Protein AF-A0A960JF28-F1 (afdb_monomer_lite)

Foldseek 3Di:
DAAEEEFQDQDQDRAEQDDAQSEDDHNAYEHCHHHHDHRPPPHPDDYHYNAHGDDDLLVPQDDPDQVPWDAWPDQADDDDDAEEEEIEATERNYAAEAADAYHYEYEADEYEDAQAHHYQAHEYEYENYAYEDADDDDLHAYHAYNQYAAEYAHRLDDSGQQHHYEYHPPHAEDPPHYEHEANRAQHAYAGEHYAQHYEYEAYYAHVPVPPPQGFYDYHHPYYDYDDPHPCPHGPDDDPSRDSRPDDPDDD

Structure (mmCIF, N/CA/C/O backbone):
data_AF-A0A960JF28-F1
#
_entry.id   AF-A0A960JF28-F1
#
loop_
_atom_site.group_PDB
_atom_site.id
_atom_site.type_symbol
_atom_site.label_atom_id
_atom_site.label_alt_id
_atom_site.label_comp_id
_atom_site.label_asym_id
_atom_site.label_entity_id
_atom_site.label_seq_id
_atom_site.pdbx_PDB_ins_code
_atom_site.Cartn_x
_atom_site.Cartn_y
_atom_site.Cartn_z
_atom_site.occupancy
_atom_site.B_iso_or_equiv
_atom_site.auth_seq_id
_atom_site.auth_comp_id
_atom_site.auth_asym_id
_atom_site.auth_atom_id
_atom_site.pdbx_PDB_model_num
ATOM 1 N N . ALA A 1 1 ? -16.017 13.233 1.623 1.00 43.28 1 ALA A N 1
ATOM 2 C CA . ALA A 1 1 ? -15.765 11.801 1.393 1.00 43.28 1 ALA A CA 1
ATOM 3 C C . ALA A 1 1 ? -16.001 11.080 2.710 1.00 43.28 1 ALA A C 1
ATOM 5 O O . ALA A 1 1 ? -15.459 11.520 3.717 1.00 43.28 1 ALA A O 1
ATOM 6 N N . SER A 1 2 ? -16.867 10.068 2.713 1.00 51.31 2 SER A N 1
ATOM 7 C CA . SER A 1 2 ? -17.212 9.285 3.903 1.00 51.31 2 SER A CA 1
ATOM 8 C C . SER A 1 2 ? -16.320 8.051 3.940 1.00 51.31 2 SER A C 1
ATOM 10 O O . SER A 1 2 ? -16.493 7.145 3.127 1.00 51.31 2 SER A O 1
ATOM 12 N N . CYS A 1 3 ? -15.327 8.065 4.821 1.00 62.81 3 CYS A N 1
ATOM 13 C CA . CYS A 1 3 ? -14.303 7.032 4.946 1.00 62.81 3 CYS A CA 1
ATOM 14 C C . CYS A 1 3 ? -14.459 6.390 6.329 1.00 62.81 3 CYS A C 1
ATOM 16 O O . CYS A 1 3 ? -14.668 7.116 7.304 1.00 62.81 3 CYS A O 1
ATOM 18 N N . GLY A 1 4 ? -14.387 5.061 6.431 1.00 74.75 4 GLY A N 1
ATOM 19 C CA . GLY A 1 4 ? -14.570 4.343 7.696 1.00 74.75 4 GLY A CA 1
ATOM 20 C C . GLY A 1 4 ? -13.479 3.311 7.960 1.00 74.75 4 GLY A C 1
ATOM 21 O O . GLY A 1 4 ? -12.771 2.907 7.039 1.00 74.75 4 GLY A O 1
ATOM 22 N N . ALA A 1 5 ? -13.347 2.891 9.217 1.00 81.75 5 ALA A N 1
ATOM 23 C CA . ALA A 1 5 ? -12.366 1.902 9.653 1.00 81.75 5 ALA A CA 1
ATOM 24 C C . ALA A 1 5 ? -13.039 0.725 10.373 1.00 81.75 5 ALA A C 1
ATOM 26 O O . ALA A 1 5 ? -13.960 0.925 11.159 1.00 81.75 5 ALA A O 1
ATOM 27 N N . MET A 1 6 ? -12.542 -0.489 10.127 1.00 86.12 6 MET A N 1
ATOM 28 C CA . MET A 1 6 ? -12.905 -1.700 10.870 1.00 86.12 6 MET A CA 1
ATOM 29 C C . MET A 1 6 ? -11.659 -2.276 11.536 1.00 86.12 6 MET A C 1
ATOM 31 O O . MET A 1 6 ? -10.630 -2.453 10.880 1.00 86.12 6 MET A O 1
ATOM 35 N N . VAL A 1 7 ? -11.745 -2.576 12.830 1.00 87.69 7 VAL A N 1
ATOM 36 C CA . VAL A 1 7 ? -10.629 -3.073 13.640 1.00 87.69 7 VAL A CA 1
ATOM 37 C C . VAL A 1 7 ? -11.022 -4.388 14.301 1.00 87.69 7 VAL A C 1
ATOM 39 O O . VAL A 1 7 ? -11.734 -4.416 15.298 1.00 87.69 7 VAL A O 1
ATOM 42 N N . ASN A 1 8 ? -10.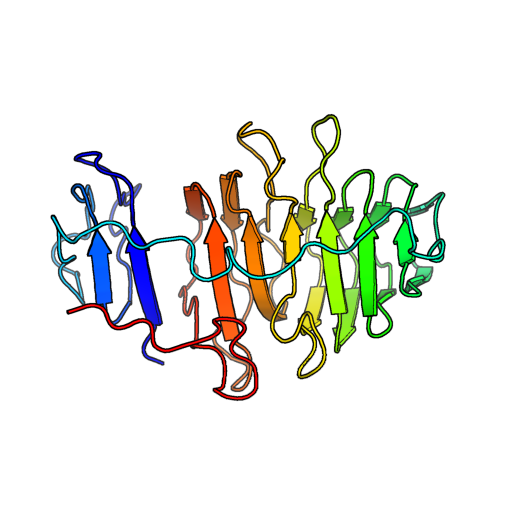491 -5.492 13.781 1.00 90.50 8 ASN A N 1
ATOM 43 C CA . ASN A 1 8 ? -10.835 -6.842 14.243 1.00 90.50 8 ASN A CA 1
ATOM 44 C C . ASN A 1 8 ? -10.109 -7.290 15.524 1.00 90.50 8 ASN A C 1
ATOM 46 O O . ASN A 1 8 ? -10.304 -8.415 15.980 1.00 90.50 8 ASN A O 1
ATOM 50 N N . SER A 1 9 ? -9.205 -6.474 16.072 1.00 90.00 9 SER A N 1
ATOM 51 C CA . SER A 1 9 ? -8.493 -6.825 17.304 1.00 90.00 9 SER A CA 1
ATOM 52 C C . SER A 1 9 ? -9.451 -6.764 18.492 1.00 90.00 9 SER A C 1
ATOM 54 O O . SER A 1 9 ? -10.150 -5.771 18.659 1.00 90.00 9 SER A O 1
ATOM 56 N N . SER A 1 10 ? -9.447 -7.801 19.331 1.00 92.81 10 SER A N 1
ATOM 57 C CA . SER A 1 10 ? -10.245 -7.889 20.563 1.00 92.81 10 SER A CA 1
ATOM 58 C C . SER A 1 10 ? -9.557 -7.265 21.785 1.00 92.81 10 SER A C 1
ATOM 60 O O . SER A 1 10 ? -9.981 -7.497 22.910 1.00 92.81 10 SER A O 1
ATOM 62 N N . SER A 1 11 ? -8.442 -6.556 21.590 1.00 93.44 11 SER A N 1
ATOM 63 C CA . SER A 1 11 ? -7.721 -5.859 22.662 1.00 93.44 11 SER A CA 1
ATOM 64 C C . SER A 1 11 ? -8.528 -4.671 23.183 1.00 93.44 11 SER A C 1
ATOM 66 O O . SER A 1 11 ? -9.108 -3.945 22.380 1.00 93.44 11 SER A O 1
ATOM 68 N N . ASP A 1 12 ? -8.464 -4.387 24.484 1.00 89.81 12 ASP A N 1
ATOM 69 C CA . ASP A 1 12 ? -9.057 -3.176 25.083 1.00 89.81 12 ASP A CA 1
ATOM 70 C C . ASP A 1 12 ? -8.443 -1.877 24.528 1.00 89.81 12 ASP A C 1
ATOM 72 O O . ASP A 1 12 ? -9.041 -0.813 24.614 1.00 89.81 12 ASP A O 1
ATOM 76 N N . ALA A 1 13 ? -7.259 -1.973 23.916 1.00 87.56 13 ALA A N 1
ATOM 77 C CA . ALA A 1 13 ? -6.580 -0.890 23.211 1.00 87.56 13 ALA A CA 1
ATOM 78 C C . ALA A 1 13 ? -6.309 -1.293 21.748 1.00 87.56 13 ALA A C 1
ATOM 80 O O . ALA A 1 13 ? -5.166 -1.290 21.283 1.00 87.56 13 ALA A O 1
ATOM 81 N N . ALA A 1 14 ? -7.342 -1.745 21.035 1.00 84.31 14 ALA A N 1
ATOM 82 C CA . ALA A 1 14 ? -7.257 -2.184 19.642 1.00 84.31 14 ALA A CA 1
ATOM 83 C C . ALA A 1 14 ? -7.043 -1.015 18.669 1.00 84.31 14 ALA A C 1
ATOM 85 O O . ALA A 1 14 ? -6.277 -1.148 17.713 1.00 84.31 14 ALA A O 1
ATOM 86 N N . PHE A 1 15 ? -7.675 0.128 18.932 1.00 84.44 15 PHE A N 1
ATOM 87 C CA . PHE A 1 15 ? -7.472 1.370 18.192 1.00 84.44 15 PHE A CA 1
ATOM 88 C C . PHE A 1 15 ? -6.867 2.419 19.120 1.00 84.44 15 PHE A C 1
ATOM 90 O O . PHE A 1 15 ? -7.445 2.732 20.157 1.00 84.44 15 PHE A O 1
ATOM 97 N N . ARG A 1 16 ? -5.684 2.937 18.779 1.00 83.25 16 ARG A N 1
ATOM 98 C CA . ARG A 1 16 ? -4.888 3.758 19.699 1.00 83.25 16 ARG A CA 1
ATOM 99 C C . ARG A 1 16 ? -4.466 5.071 19.068 1.00 83.25 16 ARG A C 1
ATOM 101 O O . ARG A 1 16 ? -3.912 5.077 17.969 1.00 83.25 16 ARG A O 1
ATOM 108 N N . GLY A 1 17 ? -4.660 6.159 19.803 1.00 77.75 17 GLY A N 1
ATOM 109 C CA . GLY A 1 17 ? -4.081 7.461 19.499 1.00 77.75 17 GLY A CA 1
ATOM 110 C C . GLY A 1 17 ? -2.815 7.685 20.325 1.00 77.75 17 GLY A C 1
ATOM 111 O O . GLY A 1 17 ? -2.860 7.598 21.547 1.00 77.75 17 GLY A O 1
ATOM 112 N N . LEU A 1 18 ? -1.675 7.959 19.685 1.00 72.75 18 LEU A N 1
ATOM 113 C CA . LEU A 1 18 ? -0.426 8.267 20.392 1.00 72.75 18 LEU A CA 1
ATOM 114 C C . LEU A 1 18 ? -0.157 9.776 20.360 1.00 72.75 18 LEU A C 1
ATOM 116 O O . LEU A 1 18 ? 0.016 10.352 19.287 1.00 72.75 18 LEU A O 1
ATOM 120 N N . GLY A 1 19 ? -0.062 10.391 21.540 1.00 67.56 19 GLY A N 1
ATOM 121 C CA . GLY A 1 19 ? 0.163 11.830 21.710 1.00 67.56 19 GLY A CA 1
ATOM 122 C C . GLY A 1 19 ? -1.114 12.608 22.033 1.00 67.56 19 GLY A C 1
ATOM 123 O O . GLY A 1 19 ? -2.212 12.063 22.020 1.00 67.56 19 GLY A O 1
ATOM 124 N N . THR A 1 20 ? -0.963 13.896 22.346 1.00 60.94 20 THR A N 1
ATOM 125 C CA . THR A 1 20 ? -2.092 14.796 22.606 1.00 60.94 20 THR A CA 1
ATOM 126 C C . THR A 1 20 ? -2.775 15.176 21.287 1.00 60.94 20 THR A C 1
ATOM 128 O O . THR A 1 20 ? -2.099 15.529 20.323 1.00 60.94 20 THR A O 1
ATOM 131 N N . ASN A 1 21 ? -4.113 15.132 21.242 1.00 64.81 21 ASN A N 1
ATOM 132 C CA . ASN A 1 21 ? -4.932 15.409 20.045 1.00 64.81 21 ASN A CA 1
ATOM 133 C C . ASN A 1 21 ? -4.783 14.384 18.903 1.00 64.81 21 ASN A C 1
ATOM 135 O O . ASN A 1 21 ? -4.758 14.760 17.729 1.00 64.81 21 ASN A O 1
ATOM 139 N N . ALA A 1 22 ? -4.721 13.087 19.218 1.00 66.56 22 ALA A N 1
ATOM 140 C CA . ALA A 1 22 ? -4.699 12.011 18.224 1.00 66.56 22 ALA A CA 1
ATOM 141 C C . ALA A 1 22 ? -6.107 11.738 17.651 1.00 66.56 22 ALA A C 1
ATOM 143 O O . ALA A 1 22 ? -6.665 10.649 17.775 1.00 66.56 22 ALA A O 1
ATOM 144 N N . CYS A 1 23 ? -6.703 12.769 17.056 1.00 66.06 23 CYS A N 1
ATOM 145 C CA . CYS A 1 23 ? -8.062 12.747 16.535 1.00 66.06 23 CYS A CA 1
ATOM 146 C C . CYS A 1 23 ? -8.115 12.188 15.109 1.00 66.06 23 CYS A C 1
ATOM 148 O O . CYS A 1 23 ? -7.262 12.498 14.276 1.00 66.06 23 CYS A O 1
ATOM 150 N N . THR A 1 24 ? -9.158 11.418 14.802 1.00 66.94 24 THR A N 1
ATOM 151 C CA . THR A 1 24 ? -9.437 10.921 13.450 1.00 66.94 24 THR A CA 1
ATOM 152 C C . THR A 1 24 ? -10.712 11.535 12.892 1.00 66.94 24 THR A C 1
ATOM 154 O O . THR A 1 24 ? -11.720 11.636 13.588 1.00 66.94 24 THR A O 1
ATOM 157 N N . ASN A 1 25 ? -10.673 11.923 11.618 1.00 67.12 25 ASN A N 1
ATOM 158 C CA . ASN A 1 25 ? -11.827 12.435 10.888 1.00 67.12 25 ASN A CA 1
ATOM 159 C C . ASN A 1 25 ? -12.343 11.345 9.937 1.00 67.12 25 ASN A C 1
ATOM 161 O O . ASN A 1 25 ? -11.933 11.254 8.782 1.00 67.12 25 ASN A O 1
ATOM 165 N N . THR A 1 26 ? -13.185 10.464 10.467 1.00 67.00 26 THR A N 1
ATOM 166 C CA . THR A 1 26 ? -13.796 9.332 9.754 1.00 67.00 26 THR A CA 1
ATOM 167 C C . THR A 1 26 ? -15.295 9.349 9.997 1.00 67.00 26 THR A C 1
ATOM 169 O O . THR A 1 26 ? -15.731 9.817 11.039 1.00 67.00 26 THR A O 1
ATOM 172 N N . THR A 1 27 ? -16.098 8.812 9.083 1.00 73.50 27 THR A N 1
ATOM 173 C CA . THR A 1 27 ? -17.559 8.762 9.256 1.00 73.50 27 THR A CA 1
ATOM 174 C C . THR A 1 27 ? -18.041 7.561 10.064 1.00 73.50 27 THR A C 1
ATOM 176 O O . THR A 1 27 ? -19.169 7.581 10.540 1.00 73.50 27 THR A O 1
ATOM 179 N N . TYR A 1 28 ? -17.216 6.519 10.206 1.00 80.94 28 TYR A N 1
ATOM 180 C CA . TYR A 1 28 ? -17.518 5.343 11.026 1.00 80.94 28 TYR A CA 1
ATOM 181 C C . TYR A 1 28 ? -16.232 4.638 11.470 1.00 80.94 28 TYR A C 1
ATOM 183 O O . TYR A 1 28 ? -15.286 4.528 10.687 1.00 80.94 28 TYR A O 1
ATOM 191 N N . ILE A 1 29 ? -16.207 4.140 12.705 1.00 83.00 29 ILE A N 1
ATOM 192 C CA . ILE A 1 29 ? -15.135 3.288 13.228 1.00 83.00 29 ILE A CA 1
ATOM 193 C C . ILE A 1 29 ? -15.801 2.143 13.991 1.00 83.00 29 ILE A C 1
ATOM 195 O O . ILE A 1 29 ? -16.397 2.398 15.031 1.00 83.00 29 ILE A O 1
ATOM 199 N N . GLY A 1 30 ? -15.688 0.914 13.491 1.00 85.56 30 GLY A N 1
ATOM 200 C CA . GLY A 1 30 ? -16.120 -0.299 14.187 1.00 85.56 30 GLY A CA 1
ATOM 201 C C . GLY A 1 30 ? -14.919 -1.050 14.759 1.00 85.56 30 GLY A C 1
ATOM 202 O O . GLY A 1 30 ? -13.938 -1.286 14.050 1.00 85.56 30 GLY A O 1
ATOM 203 N N . ILE A 1 31 ? -14.965 -1.420 16.037 1.00 87.81 31 ILE A N 1
ATOM 204 C CA . ILE A 1 31 ? -13.865 -2.071 16.758 1.00 87.81 31 ILE A CA 1
ATOM 205 C C . ILE A 1 31 ? -14.390 -3.298 17.505 1.00 87.81 31 ILE A C 1
ATOM 207 O O . ILE A 1 31 ? -15.334 -3.201 18.279 1.00 87.81 31 ILE A O 1
ATOM 211 N N . THR A 1 32 ? -13.757 -4.457 17.325 1.00 90.94 32 THR A N 1
ATOM 212 C CA . THR A 1 32 ? -14.131 -5.673 18.065 1.00 90.94 32 THR A CA 1
ATOM 213 C C . THR A 1 32 ? -13.763 -5.605 19.547 1.00 90.94 32 THR A C 1
ATOM 215 O O . THR A 1 32 ? -14.526 -6.067 20.388 1.00 90.94 32 THR A O 1
ATOM 218 N N . GLY A 1 33 ? -12.598 -5.049 19.876 1.00 91.81 33 GLY A N 1
ATOM 219 C CA . GLY A 1 33 ? -12.176 -4.742 21.243 1.00 91.81 33 GLY A CA 1
ATOM 220 C C . GLY A 1 33 ? -12.551 -3.317 21.658 1.00 91.81 33 GLY A C 1
ATOM 221 O O . GLY A 1 33 ? -13.651 -2.850 21.373 1.00 91.81 33 GLY A O 1
ATOM 222 N N . GLY A 1 34 ? -11.616 -2.624 22.308 1.00 89.81 34 GLY A N 1
ATOM 223 C CA . GLY A 1 34 ? -11.768 -1.245 22.779 1.00 89.81 34 GLY A CA 1
ATOM 224 C C . GLY A 1 34 ? -10.842 -0.237 22.088 1.00 89.81 34 GLY A C 1
ATOM 225 O O . GLY A 1 34 ? -9.948 -0.598 21.312 1.00 89.81 34 GLY A O 1
ATOM 226 N N . ASP A 1 35 ? -11.058 1.045 22.375 1.00 87.38 35 ASP A N 1
ATOM 227 C CA . ASP A 1 35 ? -10.214 2.157 21.946 1.00 87.38 35 ASP A CA 1
ATOM 228 C C . ASP A 1 35 ? -9.452 2.804 23.117 1.00 87.38 35 ASP A C 1
ATOM 230 O O . ASP A 1 35 ? -9.947 2.919 24.233 1.00 87.38 35 ASP A O 1
ATOM 234 N N . ASP A 1 36 ? -8.240 3.273 22.830 1.00 86.62 36 ASP A N 1
ATOM 235 C CA . ASP A 1 36 ? -7.378 4.067 23.714 1.00 86.62 36 ASP A CA 1
ATOM 236 C C . ASP A 1 36 ? -6.995 5.347 22.953 1.00 86.62 36 ASP A C 1
ATOM 238 O O . ASP A 1 36 ? -5.899 5.480 22.398 1.00 86.62 36 ASP A O 1
ATOM 242 N N . ILE A 1 37 ? -7.974 6.242 22.792 1.00 79.31 37 ILE A N 1
ATOM 243 C CA . ILE A 1 37 ? -7.831 7.504 22.055 1.00 79.31 37 ILE A CA 1
ATOM 244 C C . ILE A 1 37 ? -7.925 8.677 23.025 1.00 79.31 37 ILE A C 1
ATOM 246 O O . ILE A 1 37 ? -8.993 8.952 23.582 1.00 79.31 37 ILE A O 1
ATOM 250 N N . ASP A 1 38 ? -6.856 9.462 23.120 1.00 75.19 38 ASP A N 1
ATOM 251 C CA . ASP A 1 38 ? -6.926 10.807 23.683 1.00 75.19 38 ASP A CA 1
ATOM 252 C C . ASP A 1 38 ? -7.074 11.853 22.565 1.00 75.19 38 ASP A C 1
ATOM 254 O O . ASP A 1 38 ? -6.182 12.073 21.739 1.00 75.19 38 ASP A O 1
ATOM 258 N N . CYS A 1 39 ? -8.240 12.493 22.532 1.00 72.81 39 CYS A N 1
ATOM 259 C CA . CYS A 1 39 ? -8.586 13.522 21.556 1.00 72.81 39 CYS A CA 1
ATOM 260 C C . CYS A 1 39 ? -9.119 14.800 22.234 1.00 72.81 39 CYS A C 1
ATOM 262 O O . CYS A 1 39 ? -9.775 15.592 21.572 1.00 72.81 39 CYS A O 1
ATOM 264 N N . ASN A 1 40 ? -8.858 15.029 23.533 1.00 71.00 40 ASN A N 1
ATOM 265 C CA . ASN A 1 40 ? -9.223 16.277 24.236 1.00 71.00 40 ASN A CA 1
ATOM 266 C C . ASN A 1 40 ? -10.642 16.811 23.908 1.00 71.00 40 ASN A C 1
ATOM 268 O O . ASN A 1 40 ? -10.830 17.997 23.637 1.00 71.00 40 ASN A O 1
ATOM 272 N N . ASP A 1 41 ? -11.636 15.918 23.879 1.00 67.12 41 ASP A N 1
ATOM 273 C CA . ASP A 1 41 ? -13.043 16.230 23.566 1.00 67.12 41 ASP A CA 1
ATOM 274 C C . ASP A 1 41 ? -13.317 16.763 22.135 1.00 67.12 41 ASP A C 1
ATOM 276 O O . ASP A 1 41 ? -14.344 17.373 21.862 1.00 67.12 41 ASP A O 1
ATOM 280 N N . GLN A 1 42 ? -12.404 16.535 21.183 1.00 68.62 42 GLN A N 1
ATOM 281 C CA . GLN A 1 42 ? -12.527 16.932 19.767 1.00 68.62 42 GLN A CA 1
ATOM 282 C C . GLN A 1 42 ? -12.951 15.773 18.844 1.00 68.62 42 GLN A C 1
ATOM 284 O O . GLN A 1 42 ? -12.736 15.819 17.629 1.00 68.62 42 GLN A O 1
ATOM 289 N N . ARG A 1 43 ? -13.517 14.690 19.395 1.00 70.38 43 ARG A N 1
ATOM 290 C CA . ARG A 1 43 ? -13.907 13.514 18.598 1.00 70.38 43 ARG A CA 1
ATOM 291 C C . ARG A 1 43 ? -15.076 13.878 17.676 1.00 70.38 43 ARG A C 1
ATOM 293 O O . ARG A 1 43 ? -16.142 14.246 18.155 1.00 70.38 43 ARG A O 1
ATOM 300 N N . GLN A 1 44 ? -14.907 13.722 16.360 1.00 66.38 44 GLN A N 1
ATOM 301 C CA . GLN A 1 44 ? -16.013 13.905 15.405 1.00 66.38 44 GLN A CA 1
ATOM 302 C C . GLN A 1 44 ? -16.948 12.692 15.333 1.00 66.38 44 GLN A C 1
ATOM 304 O O . GLN A 1 44 ? -18.140 12.853 15.084 1.00 66.38 44 GLN A O 1
ATOM 309 N N . THR A 1 45 ? -16.427 11.490 15.584 1.00 72.56 45 THR A N 1
ATOM 310 C CA . THR A 1 45 ? -17.201 10.246 15.680 1.00 72.56 45 THR A CA 1
ATOM 311 C C . THR A 1 45 ? -16.737 9.433 16.876 1.00 72.56 45 THR A C 1
ATOM 313 O O . THR A 1 45 ? -15.533 9.289 17.098 1.00 72.56 45 THR A O 1
ATOM 316 N N . VAL A 1 46 ? -17.686 8.881 17.630 1.00 80.44 46 VAL A N 1
ATOM 317 C CA . VAL A 1 46 ? -17.401 7.921 18.702 1.00 80.44 46 VAL A CA 1
ATOM 318 C C . VAL A 1 46 ? -17.241 6.535 18.066 1.00 80.44 46 VAL A C 1
ATOM 320 O O . VAL A 1 46 ? -18.132 6.144 17.311 1.00 80.44 46 VAL A O 1
ATOM 323 N N . PRO A 1 47 ? -16.130 5.811 18.308 1.00 84.75 47 PRO A N 1
ATOM 324 C CA . PRO A 1 47 ? -15.994 4.437 17.842 1.00 84.75 47 PRO A CA 1
ATOM 325 C C . PRO A 1 47 ? -17.076 3.519 18.416 1.00 84.75 47 PRO A C 1
ATOM 327 O O . PRO A 1 47 ? -17.408 3.596 19.597 1.00 84.75 47 PRO A O 1
ATOM 330 N N . ASP A 1 48 ? -17.593 2.640 17.569 1.00 89.12 48 ASP A N 1
ATOM 331 C CA . ASP A 1 48 ? -18.532 1.580 17.915 1.00 89.12 48 ASP A CA 1
ATOM 332 C C . ASP A 1 48 ? -17.733 0.340 18.339 1.00 89.12 48 ASP A C 1
ATOM 334 O O . ASP A 1 48 ? -17.100 -0.322 17.511 1.00 89.12 48 ASP A O 1
ATOM 338 N N . THR A 1 49 ? -17.657 0.093 19.648 1.00 90.88 49 THR A N 1
ATOM 339 C CA . THR A 1 49 ? -16.848 -0.982 20.244 1.00 90.88 49 THR A CA 1
ATOM 340 C C . THR A 1 49 ? -17.685 -2.234 20.512 1.00 90.88 49 THR A C 1
ATOM 342 O O . THR A 1 49 ? -18.892 -2.166 20.731 1.00 90.88 49 THR A O 1
ATOM 345 N N . GLY A 1 50 ? -17.047 -3.406 20.502 1.00 90.69 50 GLY A N 1
ATOM 346 C CA . GLY A 1 50 ? -17.723 -4.696 20.672 1.00 90.69 50 GLY A CA 1
ATOM 347 C C . GLY A 1 50 ? -18.422 -5.230 19.415 1.00 90.69 50 GLY A C 1
ATOM 348 O O . GLY A 1 50 ? -19.163 -6.211 19.507 1.00 90.69 50 GLY A O 1
ATOM 349 N N . VAL A 1 51 ? -18.187 -4.633 18.241 1.00 91.06 51 VAL A N 1
ATOM 350 C CA . VAL A 1 51 ? -18.766 -5.122 16.979 1.00 91.06 51 VAL A CA 1
ATOM 351 C C . VAL A 1 51 ? -18.100 -6.433 16.524 1.00 91.06 51 VAL A C 1
ATOM 353 O O . VAL A 1 51 ? -16.909 -6.653 16.778 1.00 91.06 51 VAL A O 1
ATOM 356 N N . PRO A 1 52 ? -18.811 -7.327 15.813 1.00 89.75 52 PRO A N 1
ATOM 357 C CA . PRO A 1 52 ? -18.221 -8.562 15.303 1.00 89.75 52 PRO A CA 1
ATOM 358 C C . PRO A 1 52 ? -17.010 -8.314 14.392 1.00 89.75 52 PRO A C 1
ATOM 360 O O . PRO A 1 52 ? -16.988 -7.375 13.596 1.00 89.75 52 PRO A O 1
ATOM 363 N N . ALA A 1 53 ? -16.007 -9.192 14.473 1.00 87.56 53 ALA A N 1
ATOM 364 C CA . ALA A 1 53 ? -14.854 -9.132 13.579 1.00 87.56 53 ALA A CA 1
ATOM 365 C C . ALA A 1 53 ? -15.276 -9.394 12.124 1.00 87.56 53 ALA A C 1
ATOM 367 O O . ALA A 1 53 ? -15.992 -10.353 11.825 1.00 87.56 53 ALA A O 1
ATOM 368 N N . VAL A 1 54 ? -14.779 -8.569 11.207 1.00 86.88 54 VAL A N 1
ATOM 369 C CA . VAL A 1 54 ? -15.063 -8.672 9.774 1.00 86.88 54 VAL A CA 1
ATOM 370 C C . VAL A 1 54 ? -14.077 -9.633 9.121 1.00 86.88 54 VAL A C 1
ATOM 372 O O . VAL A 1 54 ? -12.865 -9.506 9.275 1.00 86.88 54 VAL A O 1
ATOM 375 N N . VAL A 1 55 ? -14.570 -10.602 8.355 1.00 88.00 55 VAL A N 1
ATOM 376 C CA . VAL A 1 55 ? -13.700 -11.493 7.572 1.00 88.00 55 VAL A CA 1
ATOM 377 C C . VAL A 1 55 ? -12.934 -10.682 6.524 1.00 88.00 55 VAL A C 1
ATOM 379 O O . VAL A 1 55 ? -13.487 -9.744 5.957 1.00 88.00 55 VAL A O 1
ATOM 382 N N . ASP A 1 56 ? -11.682 -11.056 6.238 1.00 87.50 56 ASP A N 1
ATOM 383 C CA . ASP A 1 56 ? -10.874 -10.413 5.194 1.00 87.50 56 ASP A CA 1
ATOM 384 C C . ASP A 1 56 ? -11.671 -10.302 3.872 1.00 87.50 56 ASP A C 1
ATOM 386 O O . ASP A 1 56 ? -11.964 -11.327 3.241 1.00 87.50 56 ASP A O 1
ATOM 390 N N . PRO A 1 57 ? -12.023 -9.076 3.435 1.00 86.06 57 PRO A N 1
ATOM 391 C CA . PRO A 1 57 ? -12.917 -8.863 2.300 1.00 86.06 57 PRO A CA 1
ATOM 392 C C . PRO A 1 57 ? -12.286 -9.270 0.964 1.00 86.06 57 PRO A C 1
ATOM 394 O O . PRO A 1 57 ? -12.993 -9.433 -0.031 1.00 86.06 57 PRO A O 1
ATOM 397 N N . LEU A 1 58 ? -10.964 -9.457 0.928 1.00 90.44 58 LEU A N 1
ATOM 398 C CA . LEU A 1 58 ? -10.209 -9.808 -0.269 1.00 90.44 58 LEU A CA 1
ATOM 399 C C . LEU A 1 58 ? -9.755 -11.267 -0.268 1.00 90.44 58 LEU A C 1
ATOM 401 O O . LEU A 1 58 ? -9.111 -11.679 -1.228 1.00 90.44 58 LEU A O 1
ATOM 405 N N . ILE A 1 59 ? -10.139 -12.079 0.730 1.00 89.25 59 ILE A N 1
ATOM 406 C CA . ILE A 1 59 ? -9.693 -13.477 0.898 1.00 89.25 59 ILE A CA 1
ATOM 407 C C . ILE A 1 59 ? -10.007 -14.390 -0.301 1.00 89.25 59 ILE A C 1
ATOM 409 O O . ILE A 1 59 ? -9.367 -15.420 -0.502 1.00 89.25 59 ILE A O 1
ATOM 413 N N . ARG A 1 60 ? -10.991 -14.036 -1.130 1.00 89.94 60 ARG A N 1
ATOM 414 C CA . ARG A 1 60 ? -11.361 -14.825 -2.318 1.00 89.94 60 ARG A CA 1
ATOM 415 C C . ARG A 1 60 ? -10.529 -14.498 -3.555 1.00 89.94 60 ARG A C 1
ATOM 417 O O . ARG A 1 60 ? -10.579 -15.251 -4.523 1.00 89.94 60 ARG A O 1
ATOM 424 N N . LEU A 1 61 ? -9.774 -13.400 -3.539 1.00 93.19 61 LEU A N 1
ATOM 425 C CA . LEU A 1 61 ? -8.904 -13.032 -4.647 1.00 93.19 61 LEU A CA 1
ATOM 426 C C . LEU A 1 61 ? -7.730 -14.020 -4.735 1.00 93.19 61 LEU A C 1
ATOM 428 O O . LEU A 1 61 ? -7.069 -14.272 -3.731 1.00 93.19 61 LEU A O 1
ATOM 432 N N . VAL A 1 62 ? -7.485 -14.599 -5.910 1.00 94.06 62 VAL A N 1
ATOM 433 C CA . VAL A 1 62 ? -6.401 -15.577 -6.122 1.00 94.06 62 VAL A CA 1
ATOM 434 C C . VAL A 1 62 ? -5.081 -14.843 -6.336 1.00 94.06 62 VAL A C 1
ATOM 436 O O . VAL A 1 62 ? -5.015 -13.968 -7.192 1.00 94.06 62 VAL A O 1
ATOM 439 N N . GLU A 1 63 ? -4.034 -15.184 -5.585 1.00 94.06 63 GLU A N 1
ATOM 440 C CA . GLU A 1 63 ? -2.700 -14.577 -5.741 1.00 94.06 63 GLU A CA 1
ATOM 441 C C . GLU A 1 63 ? -2.131 -14.753 -7.159 1.00 94.06 63 GLU A C 1
ATOM 443 O O . GLU A 1 63 ? -2.421 -15.762 -7.806 1.00 94.06 63 GLU A O 1
ATOM 448 N N . PRO A 1 64 ? -1.321 -13.800 -7.664 1.00 93.88 64 PRO A N 1
ATOM 449 C CA . PRO A 1 64 ? -0.578 -13.991 -8.904 1.00 93.88 64 PRO A CA 1
ATOM 450 C C . PRO A 1 64 ? 0.273 -15.261 -8.858 1.00 93.88 64 PRO A C 1
ATOM 452 O O . PRO A 1 64 ? 1.158 -15.402 -8.010 1.00 93.88 64 PRO A O 1
ATOM 455 N N . ASP A 1 65 ? 0.024 -16.176 -9.796 1.00 91.31 65 ASP A N 1
ATOM 456 C CA . ASP A 1 65 ? 0.807 -17.401 -9.930 1.00 91.31 65 ASP A CA 1
ATOM 457 C C . ASP A 1 65 ? 2.178 -17.084 -10.535 1.00 91.31 65 ASP A C 1
ATOM 459 O O . ASP A 1 65 ? 2.365 -16.980 -11.748 1.00 91.31 65 ASP A O 1
ATOM 463 N N . THR A 1 66 ? 3.164 -16.928 -9.657 1.00 89.06 66 THR A N 1
ATOM 464 C CA . THR A 1 66 ? 4.540 -16.612 -10.051 1.00 89.06 66 THR A CA 1
ATOM 465 C C . THR A 1 66 ? 5.241 -17.752 -10.796 1.00 89.06 66 THR A C 1
ATOM 467 O O . THR A 1 66 ? 6.281 -17.513 -11.396 1.00 89.06 66 THR A O 1
ATOM 470 N N . SER A 1 67 ? 4.698 -18.975 -10.818 1.00 87.06 67 SER A N 1
ATOM 471 C CA . SER A 1 67 ? 5.321 -20.104 -11.527 1.00 87.06 67 SER A CA 1
ATOM 472 C C . SER A 1 67 ? 5.132 -20.049 -13.047 1.00 87.06 67 SER A C 1
ATOM 474 O O . SER A 1 67 ? 5.913 -20.645 -13.789 1.00 87.06 67 SER A O 1
ATOM 476 N N . ILE A 1 68 ? 4.127 -19.299 -13.512 1.00 88.94 68 ILE A N 1
ATOM 477 C CA . ILE A 1 68 ? 3.760 -19.178 -14.931 1.00 88.94 68 ILE A CA 1
ATOM 478 C C . ILE A 1 68 ? 4.048 -17.790 -15.520 1.00 88.94 68 ILE A C 1
ATOM 480 O O . ILE A 1 68 ? 3.846 -17.570 -16.715 1.00 88.94 68 ILE A O 1
ATOM 484 N N . MET A 1 69 ? 4.491 -16.833 -14.702 1.00 90.75 69 MET A N 1
ATOM 485 C CA . MET A 1 69 ? 4.771 -15.471 -15.155 1.00 90.75 69 MET A CA 1
ATOM 486 C C . MET A 1 69 ? 6.131 -15.371 -15.853 1.00 90.75 69 MET A C 1
ATOM 488 O O . MET A 1 69 ? 7.127 -15.953 -15.425 1.00 90.75 69 MET A O 1
ATOM 492 N N . ALA A 1 70 ? 6.186 -14.574 -16.921 1.00 92.69 70 ALA A N 1
ATOM 493 C CA . ALA A 1 70 ? 7.441 -14.240 -17.584 1.00 92.69 70 ALA A CA 1
ATOM 494 C C . ALA A 1 70 ? 8.334 -13.366 -16.685 1.00 92.69 70 ALA A C 1
ATOM 496 O O . ALA A 1 70 ? 7.856 -12.641 -15.810 1.00 92.69 70 ALA A O 1
ATOM 497 N N . MET A 1 71 ? 9.642 -13.393 -16.941 1.00 92.00 71 MET A N 1
ATOM 498 C CA . MET A 1 71 ? 10.582 -12.461 -16.319 1.00 92.00 71 MET A CA 1
ATOM 499 C C . MET A 1 71 ? 10.290 -11.034 -16.792 1.00 92.00 71 MET A C 1
ATOM 501 O O . MET A 1 71 ? 10.175 -10.788 -17.993 1.00 92.00 71 MET A O 1
ATOM 505 N N . GLY A 1 72 ? 10.209 -10.097 -15.852 1.00 86.88 72 GLY A N 1
ATOM 506 C CA . GLY A 1 72 ? 10.114 -8.675 -16.164 1.00 86.88 72 GLY A CA 1
ATOM 507 C C . GLY A 1 72 ? 11.468 -8.100 -16.589 1.00 86.88 72 GLY A C 1
ATOM 508 O O . GLY A 1 72 ? 12.493 -8.789 -16.586 1.00 86.88 72 GLY A O 1
ATOM 509 N N . SER A 1 73 ? 11.497 -6.819 -16.956 1.00 85.81 73 SER A N 1
ATOM 510 C CA . SER A 1 73 ? 12.749 -6.099 -17.211 1.00 85.81 73 SER A CA 1
ATOM 511 C C . SER A 1 73 ? 13.521 -5.803 -15.913 1.00 85.81 73 SER A C 1
ATOM 513 O O . SER A 1 73 ? 13.008 -5.934 -14.801 1.00 85.81 73 SER A O 1
ATOM 515 N N . ASN A 1 74 ? 14.775 -5.357 -16.056 1.00 81.25 74 ASN A N 1
ATOM 516 C CA . ASN A 1 74 ? 15.554 -4.723 -14.982 1.00 81.25 74 ASN A CA 1
ATOM 517 C C . ASN A 1 74 ? 15.951 -5.623 -13.789 1.00 81.25 74 ASN A C 1
ATOM 519 O O . ASN A 1 74 ? 16.285 -5.117 -12.720 1.00 81.25 74 ASN A O 1
ATOM 523 N N . ASN A 1 75 ? 16.011 -6.946 -13.974 1.00 74.25 75 ASN A N 1
ATOM 524 C CA . ASN A 1 75 ? 16.208 -7.969 -12.922 1.00 74.25 75 ASN A CA 1
ATOM 525 C C . ASN A 1 75 ? 17.556 -7.963 -12.169 1.00 74.25 75 ASN A C 1
ATOM 527 O O . ASN A 1 75 ? 17.852 -8.905 -11.436 1.00 74.25 75 ASN A O 1
ATOM 531 N N . ARG A 1 76 ? 18.400 -6.943 -12.349 1.00 62.62 76 ARG A N 1
ATOM 532 C CA . ARG A 1 76 ? 19.731 -6.840 -11.724 1.00 62.62 76 ARG A CA 1
ATOM 533 C C . ARG A 1 76 ? 19.989 -5.478 -11.058 1.00 62.62 76 ARG A C 1
ATOM 535 O O . ARG A 1 76 ? 21.123 -5.199 -10.688 1.00 62.62 76 ARG A O 1
ATOM 542 N N . MET A 1 77 ? 18.989 -4.602 -10.945 1.00 62.91 77 MET A N 1
ATOM 543 C CA . MET A 1 77 ? 19.256 -3.169 -10.771 1.00 62.91 77 MET A CA 1
ATOM 544 C C . MET A 1 77 ? 19.125 -2.622 -9.344 1.00 62.91 77 MET A C 1
ATOM 546 O O . MET A 1 77 ? 18.021 -2.457 -8.842 1.00 62.91 77 MET A O 1
ATOM 550 N N . ILE A 1 78 ? 20.259 -2.185 -8.785 1.00 60.88 78 ILE A N 1
ATOM 551 C CA . ILE A 1 78 ? 20.352 -1.149 -7.740 1.00 60.88 78 ILE A CA 1
ATOM 552 C C . ILE A 1 78 ? 20.668 0.162 -8.469 1.00 60.88 78 ILE A C 1
ATOM 554 O O . ILE A 1 78 ? 21.681 0.203 -9.169 1.00 60.88 78 ILE A O 1
ATOM 558 N N . ILE A 1 79 ? 19.844 1.207 -8.354 1.00 60.38 79 ILE A N 1
ATOM 559 C CA . ILE A 1 79 ? 20.017 2.418 -9.169 1.00 60.38 79 ILE A CA 1
ATOM 560 C C . ILE A 1 79 ? 20.257 3.643 -8.289 1.00 60.38 79 ILE A C 1
ATOM 562 O O . ILE A 1 79 ? 19.482 3.948 -7.386 1.00 60.38 79 ILE A O 1
ATOM 566 N N . ASN A 1 80 ? 21.372 4.317 -8.584 1.00 60.22 80 ASN A N 1
ATOM 567 C CA . ASN A 1 80 ? 21.868 5.528 -7.937 1.00 60.22 80 ASN A CA 1
ATOM 568 C C . ASN A 1 80 ? 22.226 6.550 -9.036 1.00 60.22 80 ASN A C 1
ATOM 570 O O . ASN A 1 80 ? 23.377 6.584 -9.479 1.00 60.22 80 ASN A O 1
ATOM 574 N N . GLY A 1 81 ? 21.267 7.345 -9.532 1.00 64.81 81 GLY A N 1
ATOM 575 C CA . GLY A 1 81 ? 21.566 8.331 -10.580 1.00 64.81 81 GLY A CA 1
ATOM 576 C C . GLY A 1 81 ? 20.391 9.167 -11.105 1.00 64.81 81 GLY A C 1
ATOM 577 O O . GLY A 1 81 ? 19.491 9.545 -10.357 1.00 64.81 81 GLY A O 1
ATOM 578 N N . VAL A 1 82 ? 20.477 9.510 -12.397 1.00 73.62 82 VAL A N 1
ATOM 579 C CA . VAL A 1 82 ? 19.460 10.216 -13.197 1.00 73.62 82 VAL A CA 1
ATOM 580 C C . VAL A 1 82 ? 19.163 9.355 -14.426 1.00 73.62 82 VAL A C 1
ATOM 582 O O . VAL A 1 82 ? 19.646 9.619 -15.526 1.00 73.62 82 VAL A O 1
ATOM 585 N N . ASN A 1 83 ? 18.447 8.253 -14.231 1.00 80.88 83 ASN A N 1
ATOM 586 C CA . ASN A 1 83 ? 18.139 7.304 -15.298 1.00 80.88 83 ASN A CA 1
ATOM 587 C C . ASN A 1 83 ? 16.662 7.373 -15.680 1.00 80.88 83 ASN A C 1
ATOM 589 O O . ASN A 1 83 ? 15.816 7.666 -14.846 1.00 80.88 83 ASN A O 1
ATOM 593 N N . THR A 1 84 ? 16.337 7.049 -16.932 1.00 88.19 84 THR A N 1
ATOM 594 C CA . THR A 1 84 ? 14.954 6.761 -17.341 1.00 88.19 84 THR A CA 1
ATOM 595 C C . THR A 1 84 ? 14.789 5.255 -17.483 1.00 88.19 84 THR A C 1
ATOM 597 O O . THR A 1 84 ? 15.482 4.631 -18.285 1.00 88.19 84 THR A O 1
ATOM 600 N N . ILE A 1 85 ? 13.901 4.659 -16.688 1.00 89.56 85 ILE A N 1
ATOM 601 C CA . ILE A 1 85 ? 13.759 3.206 -16.560 1.00 89.56 85 ILE A CA 1
ATOM 602 C C . ILE A 1 85 ? 12.311 2.813 -16.807 1.00 89.56 85 ILE A C 1
ATOM 604 O O . ILE A 1 85 ? 11.394 3.385 -16.224 1.00 89.56 85 ILE A O 1
ATOM 608 N N . VAL A 1 86 ? 12.109 1.779 -17.621 1.00 93.06 86 VAL A N 1
ATOM 609 C CA . VAL A 1 86 ? 10.782 1.214 -17.878 1.00 93.06 86 VAL A CA 1
ATOM 610 C C . VAL A 1 86 ? 10.725 -0.216 -17.351 1.00 93.06 86 VAL A C 1
ATOM 612 O O . VAL A 1 86 ? 11.506 -1.078 -17.769 1.00 93.06 86 VAL A O 1
ATOM 615 N N . TYR A 1 87 ? 9.803 -0.468 -16.426 1.00 93.75 87 TYR A N 1
ATOM 616 C CA . TYR A 1 87 ? 9.463 -1.799 -15.938 1.00 93.75 87 TYR A CA 1
ATOM 617 C C . TYR A 1 87 ? 8.369 -2.397 -16.823 1.00 93.75 87 TYR A C 1
ATOM 619 O O . TYR A 1 87 ? 7.267 -1.856 -16.907 1.00 93.75 87 TYR A O 1
ATOM 627 N N . THR A 1 88 ? 8.677 -3.516 -17.478 1.00 95.75 88 THR A N 1
ATOM 628 C CA . THR A 1 88 ? 7.682 -4.359 -18.153 1.00 95.75 88 THR A CA 1
ATOM 629 C C . THR A 1 88 ? 7.059 -5.321 -17.131 1.00 95.75 88 THR A C 1
ATOM 631 O O . THR A 1 88 ? 7.752 -5.706 -16.182 1.00 95.75 88 THR A O 1
ATOM 634 N N . PRO A 1 89 ? 5.774 -5.702 -17.267 1.00 96.44 89 PRO A N 1
ATOM 635 C CA . PRO A 1 89 ? 5.135 -6.642 -16.348 1.00 96.44 89 PRO A CA 1
ATOM 636 C C . PRO A 1 89 ? 5.871 -7.981 -16.309 1.00 96.44 89 PRO A C 1
ATOM 638 O O . PRO A 1 89 ? 6.371 -8.449 -17.333 1.00 96.44 89 PRO A O 1
ATOM 641 N N . GLY A 1 90 ? 5.917 -8.608 -15.138 1.00 95.44 90 GLY A N 1
ATOM 642 C CA . GLY A 1 90 ? 6.607 -9.877 -14.940 1.00 95.44 90 GLY A CA 1
ATOM 643 C C . GLY A 1 90 ? 7.300 -9.991 -13.588 1.00 95.44 90 GLY A C 1
ATOM 644 O O . GLY A 1 90 ? 7.075 -9.202 -12.670 1.00 95.44 90 GLY A O 1
ATOM 645 N N . ILE A 1 91 ? 8.147 -11.012 -13.476 1.00 93.44 91 ILE A N 1
ATOM 646 C CA . ILE A 1 91 ? 8.924 -11.309 -12.274 1.00 93.44 91 ILE A CA 1
ATOM 647 C C . ILE A 1 91 ? 10.242 -10.543 -12.280 1.00 93.44 91 ILE A C 1
ATOM 649 O O . ILE A 1 91 ? 11.065 -10.700 -13.182 1.00 93.44 91 ILE A O 1
ATOM 653 N N . HIS A 1 92 ? 10.448 -9.773 -11.221 1.00 91.62 92 HIS A N 1
ATOM 654 C CA . HIS A 1 92 ? 11.627 -8.979 -10.937 1.00 91.62 92 HIS A CA 1
ATOM 655 C C . HIS A 1 92 ? 12.439 -9.643 -9.818 1.00 91.62 92 HIS A C 1
ATOM 657 O O . HIS A 1 92 ? 12.056 -9.647 -8.645 1.00 91.62 92 HIS A O 1
ATOM 663 N N . THR A 1 93 ? 13.552 -10.276 -10.197 1.00 86.31 93 THR A N 1
ATOM 664 C CA . THR A 1 93 ? 14.369 -11.123 -9.305 1.00 86.31 93 THR A CA 1
ATOM 665 C C . THR A 1 93 ? 15.585 -10.421 -8.708 1.00 86.31 93 THR A C 1
ATOM 667 O O . THR A 1 93 ? 16.333 -11.050 -7.963 1.00 86.31 93 THR A O 1
ATOM 670 N N . GLY A 1 94 ? 15.824 -9.153 -9.045 1.00 83.75 94 GLY A N 1
ATOM 671 C CA . GLY A 1 94 ? 16.923 -8.363 -8.491 1.00 83.75 94 GLY A CA 1
ATOM 672 C C . GLY A 1 94 ? 16.586 -7.796 -7.115 1.00 83.75 94 GLY A C 1
ATOM 673 O O . GLY A 1 94 ? 15.488 -7.999 -6.600 1.00 83.75 94 GLY A O 1
ATOM 674 N N . ASN A 1 95 ? 17.530 -7.065 -6.524 1.00 80.56 95 ASN A N 1
ATOM 675 C CA . ASN A 1 95 ? 17.218 -6.111 -5.460 1.00 80.56 95 ASN A CA 1
ATOM 676 C C . ASN A 1 95 ? 16.894 -4.787 -6.138 1.00 80.56 95 ASN A C 1
ATOM 678 O O . ASN A 1 95 ? 17.774 -4.253 -6.804 1.00 80.56 95 ASN A O 1
ATOM 682 N N . HIS A 1 96 ? 15.673 -4.281 -5.985 1.00 86.81 96 HIS A N 1
ATOM 683 C CA . HIS A 1 96 ? 15.221 -3.077 -6.675 1.00 86.81 96 HIS A CA 1
ATOM 684 C C . HIS A 1 96 ? 15.237 -1.894 -5.713 1.00 86.81 96 HIS A C 1
ATOM 686 O O . HIS A 1 96 ? 14.397 -1.807 -4.821 1.00 86.81 96 HIS A O 1
ATOM 692 N N . ASN A 1 97 ? 16.212 -1.005 -5.899 1.00 88.25 97 ASN A N 1
ATOM 693 C CA . ASN A 1 97 ? 16.323 0.253 -5.167 1.00 88.25 97 ASN A CA 1
ATOM 694 C C . ASN A 1 97 ? 16.319 1.410 -6.169 1.00 88.25 97 ASN A C 1
ATOM 696 O O . ASN A 1 97 ? 17.256 1.536 -6.959 1.00 88.25 97 ASN A O 1
ATOM 700 N N . ILE A 1 98 ? 15.245 2.193 -6.157 1.00 88.75 98 ILE A N 1
ATOM 701 C CA . ILE A 1 98 ? 15.066 3.408 -6.955 1.00 88.75 98 ILE A CA 1
ATOM 702 C C . ILE A 1 98 ? 15.443 4.591 -6.063 1.00 88.75 98 ILE A C 1
ATOM 704 O O . ILE A 1 98 ? 14.910 4.722 -4.959 1.00 88.75 98 ILE A O 1
ATOM 708 N N . SER A 1 99 ? 16.366 5.444 -6.505 1.00 88.06 99 SER A N 1
ATOM 709 C CA . SER A 1 99 ? 16.884 6.538 -5.677 1.00 88.06 99 SER A CA 1
ATOM 710 C C . SER A 1 99 ? 17.302 7.758 -6.509 1.00 88.06 99 SER A C 1
ATOM 712 O O . SER A 1 99 ? 17.150 7.784 -7.729 1.00 88.06 99 SER A O 1
ATOM 714 N N . GLY A 1 100 ? 17.809 8.804 -5.848 1.00 86.06 100 GLY A N 1
ATOM 715 C CA . GLY A 1 100 ? 18.325 9.994 -6.526 1.00 86.06 100 GLY A CA 1
ATOM 716 C C . GLY A 1 100 ? 17.244 10.739 -7.310 1.00 86.06 100 GLY A C 1
ATOM 717 O O . GLY A 1 100 ? 16.219 11.114 -6.739 1.00 86.06 100 GLY A O 1
ATOM 718 N N . SER A 1 101 ? 17.478 10.944 -8.608 1.00 87.62 101 SER A N 1
ATOM 719 C CA . SER A 1 101 ? 16.554 11.634 -9.521 1.00 87.62 101 SER A CA 1
ATOM 720 C C . SER A 1 101 ? 16.122 10.737 -10.684 1.00 87.62 101 SER A C 1
ATOM 722 O O . SER A 1 101 ? 15.853 11.231 -11.780 1.00 87.62 101 SER A O 1
ATOM 724 N N . ASP A 1 102 ? 16.086 9.420 -10.471 1.00 88.38 102 ASP A N 1
ATOM 725 C CA . ASP A 1 102 ? 15.606 8.474 -11.477 1.00 88.38 102 ASP A CA 1
ATOM 726 C C . ASP A 1 102 ? 14.147 8.760 -11.871 1.00 88.38 102 ASP A C 1
ATOM 728 O O . ASP A 1 102 ? 13.322 9.152 -11.047 1.00 88.38 102 ASP A O 1
ATOM 732 N N . VAL A 1 103 ? 13.814 8.522 -13.138 1.00 91.81 103 VAL A N 1
ATOM 733 C CA . VAL A 1 103 ? 12.458 8.568 -13.690 1.00 91.81 103 VAL A CA 1
ATOM 734 C C . VAL A 1 103 ? 12.060 7.150 -14.073 1.00 91.81 103 VAL A C 1
ATOM 736 O O . VAL A 1 103 ? 12.590 6.567 -15.019 1.00 91.81 103 VAL A O 1
ATOM 739 N N . VAL A 1 104 ? 11.122 6.581 -13.328 1.00 93.31 104 VAL A N 1
ATOM 740 C CA . VAL A 1 104 ? 10.673 5.199 -13.475 1.00 93.31 104 VAL A CA 1
ATOM 741 C C . VAL A 1 104 ? 9.236 5.165 -13.977 1.00 93.31 104 VAL A C 1
ATOM 743 O O . VAL A 1 104 ? 8.350 5.816 -13.423 1.00 93.31 104 VAL A O 1
ATOM 746 N N . LEU A 1 105 ? 9.001 4.362 -15.009 1.00 95.88 105 LEU A N 1
ATOM 747 C CA . LEU A 1 105 ? 7.680 4.061 -15.541 1.00 95.88 105 LEU A CA 1
ATOM 748 C C . LEU A 1 105 ? 7.388 2.568 -15.390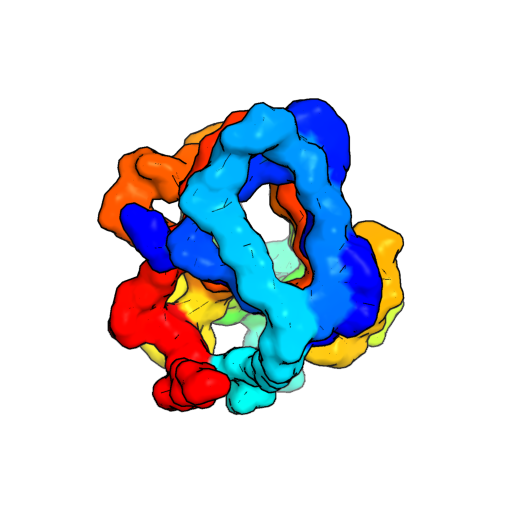 1.00 95.88 105 LEU A C 1
ATOM 750 O O . LEU A 1 105 ? 8.106 1.729 -15.933 1.00 95.88 105 LEU A O 1
ATOM 754 N N . PHE A 1 106 ? 6.299 2.240 -14.709 1.00 97.25 106 PHE A N 1
ATOM 755 C CA . PHE A 1 106 ? 5.699 0.914 -14.716 1.00 97.25 106 PHE A CA 1
ATOM 756 C C . PHE A 1 106 ? 4.660 0.832 -15.834 1.00 97.25 106 PHE A C 1
ATOM 758 O O . PHE A 1 106 ? 3.689 1.594 -15.850 1.00 97.25 106 PHE A O 1
ATOM 765 N N . GLN A 1 107 ? 4.872 -0.074 -16.788 1.00 97.81 107 GLN A N 1
ATOM 766 C CA . GLN A 1 107 ? 3.866 -0.377 -17.804 1.00 97.81 107 GLN A CA 1
ATOM 767 C C . GLN A 1 107 ? 2.675 -1.126 -17.182 1.00 97.81 107 GLN A C 1
ATOM 769 O O . GLN A 1 107 ? 2.866 -1.838 -16.203 1.00 97.81 107 GLN A O 1
ATOM 774 N N . PRO A 1 108 ? 1.455 -1.018 -17.739 1.00 98.19 108 PRO A N 1
ATOM 775 C CA . PRO A 1 108 ? 0.286 -1.691 -17.176 1.00 98.19 108 PRO A CA 1
ATOM 776 C C . PRO A 1 108 ? 0.478 -3.209 -17.066 1.00 98.19 108 PRO A C 1
ATOM 778 O O . PRO A 1 108 ? 0.864 -3.859 -18.038 1.00 98.19 108 PRO A O 1
ATOM 781 N N . GLY A 1 109 ? 0.161 -3.778 -15.904 1.00 97.25 109 GLY A N 1
ATOM 782 C CA . GLY A 1 109 ? 0.255 -5.209 -15.634 1.00 97.25 109 GLY A CA 1
ATOM 783 C C . GLY A 1 109 ? 0.694 -5.540 -14.209 1.00 97.25 109 GLY A C 1
ATOM 784 O O . GLY A 1 109 ? 0.732 -4.688 -13.319 1.00 97.25 109 GLY A O 1
ATOM 785 N N . VAL A 1 110 ? 1.000 -6.820 -13.989 1.00 97.75 110 VAL A N 1
ATOM 786 C CA . VAL A 1 110 ? 1.453 -7.331 -12.690 1.00 97.75 110 VAL A CA 1
ATOM 787 C C . VAL A 1 110 ? 2.979 -7.320 -12.635 1.00 97.75 110 VAL A C 1
ATOM 789 O O . VAL A 1 110 ? 3.641 -7.938 -13.469 1.00 97.75 110 VAL A O 1
ATOM 792 N N . HIS A 1 111 ? 3.527 -6.650 -11.626 1.00 96.81 111 HIS A N 1
ATOM 793 C CA . HIS A 1 111 ? 4.951 -6.586 -11.322 1.00 96.81 111 HIS A CA 1
ATOM 794 C C . HIS A 1 111 ? 5.227 -7.337 -10.029 1.00 96.81 111 HIS A C 1
ATOM 796 O O . HIS A 1 111 ? 4.792 -6.927 -8.954 1.00 96.81 111 HIS A O 1
ATOM 802 N N . VAL A 1 112 ? 5.958 -8.440 -10.128 1.00 94.81 112 VAL A N 1
ATOM 803 C CA . VAL A 1 112 ? 6.264 -9.303 -8.990 1.00 94.81 112 VAL A CA 1
ATOM 804 C C . VAL A 1 112 ? 7.679 -9.009 -8.519 1.00 94.81 112 VAL A C 1
ATOM 806 O O . VAL A 1 112 ? 8.629 -9.283 -9.241 1.00 94.81 112 VAL A O 1
ATOM 809 N N . PHE A 1 113 ? 7.850 -8.479 -7.311 1.00 92.06 113 PHE A N 1
ATOM 810 C CA . PHE A 1 113 ? 9.172 -8.173 -6.757 1.00 92.06 113 PHE A CA 1
ATOM 811 C C . PHE A 1 113 ? 9.605 -9.239 -5.754 1.00 92.06 113 PHE A C 1
ATOM 813 O O . PHE A 1 113 ? 9.247 -9.206 -4.576 1.00 92.06 113 PHE A O 1
ATOM 820 N N . ASN A 1 114 ? 10.433 -10.181 -6.211 1.00 87.75 114 ASN A N 1
ATOM 821 C CA . ASN A 1 114 ? 10.828 -11.337 -5.407 1.00 87.75 114 ASN A CA 1
ATOM 822 C C . ASN A 1 114 ? 11.711 -10.989 -4.210 1.00 87.75 114 ASN A C 1
ATOM 824 O O . ASN A 1 114 ? 11.783 -11.804 -3.294 1.00 87.75 114 ASN A O 1
ATOM 828 N N . ASN A 1 115 ? 12.390 -9.838 -4.197 1.00 85.31 115 ASN A N 1
ATOM 829 C CA . ASN A 1 115 ? 13.270 -9.418 -3.097 1.00 85.31 115 ASN A CA 1
ATOM 830 C C . ASN A 1 115 ? 12.869 -8.076 -2.472 1.00 85.31 115 ASN A C 1
ATOM 832 O O . ASN A 1 115 ? 13.694 -7.433 -1.831 1.00 85.31 115 ASN A O 1
ATOM 836 N N . GLY A 1 116 ? 11.607 -7.676 -2.626 1.00 87.50 116 GLY A N 1
ATOM 837 C CA . GLY A 1 116 ? 11.142 -6.370 -2.171 1.00 87.50 116 GLY A CA 1
ATOM 838 C C . GLY A 1 116 ? 11.428 -5.252 -3.171 1.00 87.50 116 GLY A C 1
ATOM 839 O O . GLY A 1 116 ? 12.060 -5.451 -4.214 1.00 87.50 116 GLY A O 1
ATOM 840 N N . LEU A 1 117 ? 10.910 -4.076 -2.837 1.00 89.50 117 LEU A N 1
ATOM 841 C CA . LEU A 1 117 ? 11.006 -2.864 -3.636 1.00 89.50 117 LEU A CA 1
ATOM 842 C C . LEU A 1 117 ? 11.265 -1.687 -2.702 1.00 89.50 117 LEU A C 1
ATOM 844 O O . LEU A 1 117 ? 10.427 -1.364 -1.860 1.00 89.50 117 LEU A O 1
ATOM 848 N N . THR A 1 118 ? 12.405 -1.030 -2.889 1.00 90.06 118 THR A N 1
ATOM 849 C CA . THR A 1 118 ? 12.758 0.197 -2.181 1.00 90.06 118 THR A CA 1
ATOM 850 C C . THR A 1 118 ? 12.735 1.374 -3.148 1.00 90.06 118 THR A C 1
ATOM 852 O O . THR A 1 118 ? 13.320 1.315 -4.229 1.00 90.06 118 THR A O 1
ATOM 855 N N . ILE A 1 119 ? 12.063 2.452 -2.762 1.00 90.12 119 ILE A N 1
ATOM 856 C CA . ILE A 1 119 ? 12.005 3.715 -3.489 1.00 90.12 119 ILE A CA 1
ATOM 857 C C . ILE A 1 119 ? 12.355 4.823 -2.500 1.00 90.12 119 ILE A C 1
ATOM 859 O O . ILE A 1 119 ? 11.551 5.183 -1.650 1.00 90.12 119 ILE A O 1
ATOM 863 N N . SER A 1 120 ? 13.566 5.355 -2.592 1.00 89.06 120 SER A N 1
ATOM 864 C CA . SER A 1 120 ? 14.103 6.367 -1.672 1.00 89.06 120 SER A CA 1
ATOM 865 C C . SER A 1 120 ? 14.281 7.748 -2.312 1.00 89.06 120 SER A C 1
ATOM 867 O O . SER A 1 120 ? 14.710 8.680 -1.641 1.00 89.06 120 SER A O 1
ATOM 869 N N . GLY A 1 121 ? 13.956 7.889 -3.599 1.00 87.62 121 GLY A N 1
ATOM 870 C CA . GLY A 1 121 ? 14.035 9.132 -4.366 1.00 87.62 121 GLY A CA 1
ATOM 871 C C . GLY A 1 121 ? 13.468 8.954 -5.777 1.00 87.62 121 GLY A C 1
ATOM 872 O O . GLY A 1 121 ? 12.922 7.898 -6.101 1.00 87.62 121 GLY A O 1
ATOM 873 N N . GLY A 1 122 ? 13.608 9.977 -6.616 1.00 88.81 122 GLY A N 1
ATOM 874 C CA . GLY A 1 122 ? 13.159 9.956 -8.007 1.00 88.81 122 GLY A CA 1
ATOM 875 C C . GLY A 1 122 ? 11.652 10.155 -8.206 1.00 88.81 122 GLY A C 1
ATOM 876 O O . GLY A 1 122 ? 10.904 10.486 -7.286 1.00 88.81 122 GLY A O 1
ATOM 877 N N . THR A 1 123 ? 11.213 9.977 -9.451 1.00 91.25 123 THR A N 1
ATOM 878 C CA . THR A 1 123 ? 9.811 10.025 -9.880 1.00 91.25 123 THR A CA 1
ATOM 879 C C . THR A 1 123 ? 9.386 8.655 -10.382 1.00 91.25 123 THR A C 1
ATOM 881 O O . THR A 1 123 ? 10.001 8.116 -11.297 1.00 91.25 123 THR A O 1
ATOM 884 N N . VAL A 1 124 ? 8.316 8.099 -9.822 1.00 93.00 124 VAL A N 1
ATOM 885 C CA . VAL A 1 124 ? 7.779 6.790 -10.202 1.00 93.00 124 VAL A CA 1
ATOM 886 C C . VAL A 1 124 ? 6.348 6.955 -10.685 1.00 93.00 124 VAL A C 1
ATOM 888 O O . VAL A 1 124 ? 5.505 7.491 -9.973 1.00 93.00 124 VAL A O 1
ATOM 891 N N . THR A 1 125 ? 6.062 6.486 -11.895 1.00 95.31 125 THR A N 1
ATOM 892 C CA . THR A 1 125 ? 4.750 6.615 -12.539 1.00 95.31 125 THR A CA 1
ATOM 893 C C . THR A 1 125 ? 4.251 5.271 -13.051 1.00 95.31 125 THR A C 1
ATOM 895 O O . THR A 1 125 ? 5.045 4.402 -13.407 1.00 95.31 125 THR A O 1
ATOM 898 N N . GLY A 1 126 ? 2.935 5.087 -13.096 1.00 96.38 126 GLY A N 1
ATOM 899 C CA . GLY A 1 126 ? 2.323 3.871 -13.627 1.00 96.38 126 GLY A CA 1
ATOM 900 C C . GLY A 1 126 ? 0.806 3.887 -13.498 1.00 96.38 126 GLY A C 1
ATOM 901 O O . GLY A 1 126 ? 0.248 4.363 -12.513 1.00 96.38 126 GLY A O 1
ATOM 902 N N . THR A 1 127 ? 0.110 3.368 -14.502 1.00 96.31 127 THR A N 1
ATOM 903 C CA . THR A 1 127 ? -1.353 3.241 -14.495 1.00 96.31 127 THR A CA 1
ATOM 904 C C . THR A 1 127 ? -1.723 1.841 -14.931 1.00 96.31 127 THR A C 1
ATOM 906 O O . THR A 1 127 ? -1.139 1.306 -15.868 1.00 96.31 127 THR A O 1
ATOM 909 N N . GLY A 1 128 ? -2.692 1.242 -14.248 1.00 96.81 128 GLY A N 1
ATOM 910 C CA . GLY A 1 128 ? -3.062 -0.142 -14.483 1.00 96.81 128 GLY A CA 1
ATOM 911 C C . GLY A 1 128 ? -2.031 -1.129 -13.952 1.00 96.81 128 GLY A C 1
ATOM 912 O O . GLY A 1 128 ? -1.777 -2.142 -14.598 1.00 96.81 128 GLY A O 1
ATOM 913 N N . VAL A 1 129 ? -1.417 -0.821 -12.809 1.00 97.94 129 VAL A N 1
ATOM 914 C CA . VAL A 1 129 ? -0.301 -1.595 -12.256 1.00 97.94 129 VAL A CA 1
ATOM 915 C C . VAL A 1 129 ? -0.680 -2.274 -10.947 1.00 97.94 129 VAL A C 1
ATOM 917 O O . VAL A 1 129 ? -1.273 -1.655 -10.067 1.00 97.94 129 VAL A O 1
ATOM 920 N N . THR A 1 130 ? -0.299 -3.539 -10.809 1.00 97.94 130 THR A N 1
ATOM 921 C CA . THR A 1 130 ? -0.368 -4.278 -9.544 1.00 97.94 130 THR A CA 1
ATOM 922 C C . THR A 1 130 ? 1.040 -4.700 -9.162 1.00 97.94 130 THR A C 1
ATOM 924 O O . THR A 1 130 ? 1.688 -5.445 -9.894 1.00 97.94 130 THR A O 1
ATOM 927 N N . ILE A 1 131 ? 1.518 -4.238 -8.014 1.00 96.88 131 ILE A N 1
ATOM 928 C CA . ILE A 1 131 ? 2.815 -4.601 -7.450 1.00 96.88 131 ILE A CA 1
ATOM 929 C C . ILE A 1 131 ? 2.584 -5.696 -6.409 1.00 96.88 131 ILE A C 1
ATOM 931 O O . ILE A 1 131 ? 1.955 -5.462 -5.376 1.00 96.88 131 ILE A O 1
ATOM 935 N N . PHE A 1 132 ? 3.089 -6.895 -6.694 1.00 95.44 132 PHE A N 1
ATOM 936 C CA . PHE A 1 132 ? 2.943 -8.075 -5.850 1.00 95.44 132 PHE A CA 1
ATOM 937 C C . PHE A 1 132 ? 4.275 -8.485 -5.208 1.00 95.44 132 PHE A C 1
ATOM 939 O O . PHE A 1 132 ? 5.315 -8.549 -5.866 1.00 95.44 132 PHE A O 1
ATOM 946 N N . LEU A 1 133 ? 4.234 -8.791 -3.913 1.00 92.00 133 LEU A N 1
ATOM 947 C CA . LEU A 1 133 ? 5.352 -9.257 -3.099 1.00 92.00 133 LEU A CA 1
ATOM 948 C C . LEU A 1 133 ? 5.073 -10.710 -2.664 1.00 92.00 133 LEU A C 1
ATOM 950 O O . LEU A 1 133 ? 4.422 -10.918 -1.639 1.00 92.00 133 LEU A O 1
ATOM 954 N N . PRO A 1 134 ? 5.565 -11.735 -3.390 1.00 87.38 134 PRO A N 1
ATOM 955 C CA . PRO A 1 134 ? 5.194 -13.150 -3.201 1.00 87.38 134 PRO A CA 1
ATOM 956 C C . PRO A 1 134 ? 5.783 -13.821 -1.936 1.00 87.38 134 PRO A C 1
ATOM 958 O O . PRO A 1 134 ? 5.832 -15.040 -1.847 1.00 87.38 134 PRO A O 1
ATOM 961 N N . ASN A 1 135 ? 6.293 -13.023 -0.992 1.00 75.06 135 ASN A N 1
ATOM 962 C CA . ASN A 1 135 ? 7.058 -13.351 0.220 1.00 75.06 135 ASN A CA 1
ATOM 963 C C . ASN A 1 135 ? 7.371 -14.844 0.503 1.00 75.06 135 ASN A C 1
ATOM 965 O O . ASN A 1 135 ? 6.625 -15.500 1.235 1.00 75.06 135 ASN A O 1
ATOM 969 N N . PRO A 1 136 ? 8.527 -15.362 0.031 1.00 54.75 136 PRO A N 1
ATOM 970 C CA . PRO A 1 136 ? 8.917 -16.726 0.372 1.00 54.75 136 PRO A CA 1
ATOM 971 C C . PRO A 1 136 ? 9.855 -16.882 1.591 1.00 54.75 136 PRO A C 1
ATOM 973 O O . PRO A 1 136 ? 9.780 -17.933 2.214 1.00 54.75 136 PRO A O 1
ATOM 976 N N . THR A 1 137 ? 10.742 -15.937 1.972 1.00 56.38 137 THR A N 1
ATOM 977 C CA . THR A 1 137 ? 11.835 -16.266 2.942 1.00 56.38 137 THR A CA 1
ATOM 978 C C . THR A 1 137 ? 12.576 -15.118 3.690 1.00 56.38 137 THR A C 1
ATOM 980 O O . THR A 1 137 ? 13.645 -15.379 4.244 1.00 56.38 137 THR A O 1
ATOM 983 N N . GLY A 1 138 ? 12.112 -13.857 3.787 1.00 56.94 138 GLY A N 1
ATOM 984 C CA . GLY A 1 138 ? 12.922 -12.841 4.512 1.00 56.94 138 GLY A CA 1
ATOM 985 C C . GLY A 1 138 ? 12.344 -11.431 4.692 1.00 56.94 138 GLY A C 1
ATOM 986 O O . GLY A 1 138 ? 11.149 -11.231 4.513 1.00 56.94 138 GLY A O 1
ATOM 987 N N . ASN A 1 139 ? 13.213 -10.459 5.030 1.00 56.72 139 ASN A N 1
ATOM 988 C CA . ASN A 1 139 ? 12.935 -9.010 5.187 1.00 56.72 139 ASN A CA 1
ATOM 989 C C . ASN A 1 139 ? 12.607 -8.326 3.840 1.00 56.72 139 ASN A C 1
ATOM 991 O O . ASN A 1 139 ? 13.214 -7.325 3.465 1.00 56.72 139 ASN A O 1
ATOM 995 N N . 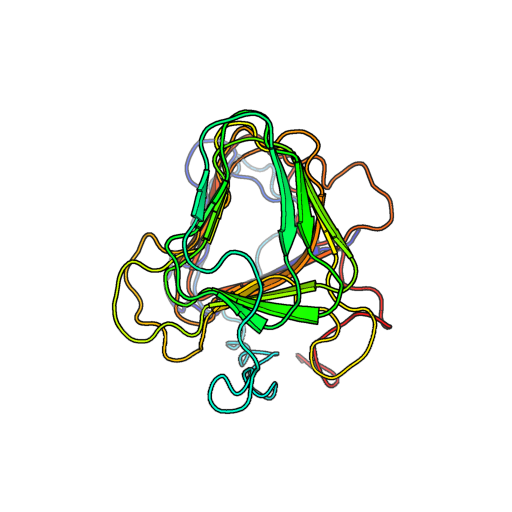LYS A 1 140 ? 11.716 -8.926 3.054 1.00 74.25 140 LYS A N 1
ATOM 996 C CA . LYS A 1 140 ? 11.324 -8.461 1.726 1.00 74.25 140 LYS A CA 1
ATOM 997 C C . LYS A 1 140 ? 10.078 -7.609 1.904 1.00 74.25 140 LYS A C 1
ATOM 999 O O . LYS A 1 140 ? 9.025 -8.140 2.234 1.00 74.25 140 LYS A O 1
ATOM 1004 N N . SER A 1 141 ? 10.218 -6.303 1.735 1.00 80.81 141 SER A N 1
ATOM 1005 C CA . SER A 1 141 ? 9.144 -5.341 1.969 1.00 80.81 141 SER A CA 1
ATOM 1006 C C . SER A 1 141 ? 9.041 -4.324 0.841 1.00 80.81 141 SER A C 1
ATOM 1008 O O . SER A 1 141 ? 9.954 -4.159 0.028 1.00 80.81 141 SER A O 1
ATOM 1010 N N . LEU A 1 142 ? 7.909 -3.632 0.816 1.00 89.62 142 LEU A N 1
ATOM 1011 C CA . LEU A 1 142 ? 7.776 -2.333 0.178 1.00 89.62 142 LEU A CA 1
ATOM 1012 C C . LEU A 1 142 ? 8.380 -1.267 1.104 1.00 89.62 142 LEU A C 1
ATOM 1014 O O . LEU A 1 142 ? 7.998 -1.190 2.266 1.00 89.62 142 LEU A O 1
ATOM 1018 N N . ASP A 1 143 ? 9.304 -0.443 0.632 1.00 89.81 143 ASP A N 1
ATOM 1019 C CA . ASP A 1 143 ? 9.776 0.723 1.390 1.00 89.81 143 ASP A CA 1
ATOM 1020 C C . ASP A 1 143 ? 9.840 1.935 0.469 1.00 89.81 143 ASP A C 1
ATOM 1022 O O . ASP A 1 143 ? 10.690 2.005 -0.413 1.00 89.81 143 ASP A O 1
ATOM 1026 N N . ILE A 1 144 ? 8.909 2.868 0.636 1.00 89.25 144 ILE A N 1
ATOM 1027 C CA . ILE A 1 144 ? 8.826 4.093 -0.159 1.00 89.25 144 ILE A CA 1
ATOM 1028 C C . ILE A 1 144 ? 9.087 5.279 0.759 1.00 89.25 144 ILE A C 1
ATOM 1030 O O . ILE A 1 144 ? 8.412 5.418 1.767 1.00 89.25 144 ILE A O 1
ATOM 1034 N N . GLY A 1 145 ? 10.004 6.180 0.423 1.00 85.94 145 GLY A N 1
ATOM 1035 C CA . GLY A 1 145 ? 10.319 7.343 1.245 1.00 85.94 145 GLY A CA 1
ATOM 1036 C C . GLY A 1 145 ? 11.317 8.299 0.600 1.00 85.94 145 GLY A C 1
ATOM 1037 O O . GLY A 1 145 ? 11.477 8.336 -0.616 1.00 85.94 145 GLY A O 1
ATOM 1038 N N . GLY A 1 146 ? 11.987 9.095 1.439 1.00 81.38 146 GLY A N 1
ATOM 1039 C CA . GLY A 1 146 ? 13.206 9.824 1.064 1.00 81.38 146 GLY A CA 1
ATOM 1040 C C . GLY A 1 146 ? 13.044 10.976 0.065 1.00 81.38 146 GLY A C 1
ATOM 1041 O O . GLY A 1 146 ? 14.045 11.471 -0.438 1.00 81.38 146 GLY A O 1
ATOM 1042 N N . GLY A 1 147 ? 11.820 11.446 -0.200 1.00 80.81 147 GLY A N 1
ATOM 1043 C CA . GLY A 1 147 ? 11.586 12.528 -1.169 1.00 80.81 147 GLY A CA 1
ATOM 1044 C C . GLY A 1 147 ? 11.053 12.071 -2.525 1.00 80.81 147 GLY A C 1
ATOM 1045 O O . GLY A 1 147 ? 10.908 12.897 -3.421 1.00 80.81 147 GLY A O 1
ATOM 1046 N N . ALA A 1 148 ? 10.781 10.775 -2.704 1.00 86.56 148 ALA A N 1
ATOM 1047 C CA . ALA A 1 148 ? 10.262 10.265 -3.966 1.00 86.56 148 ALA A CA 1
ATOM 1048 C C . ALA A 1 148 ? 8.881 10.854 -4.313 1.00 86.56 148 ALA A C 1
ATOM 1050 O O . ALA A 1 148 ? 8.024 11.013 -3.441 1.00 86.56 148 ALA A O 1
ATOM 1051 N N . THR A 1 149 ? 8.656 11.124 -5.601 1.00 88.62 149 THR A N 1
ATOM 1052 C CA . THR A 1 149 ? 7.345 11.494 -6.155 1.00 88.62 149 THR A CA 1
ATOM 1053 C C . THR A 1 149 ? 6.722 10.275 -6.822 1.00 88.62 149 THR A C 1
ATOM 1055 O O . THR A 1 149 ? 7.229 9.791 -7.832 1.00 88.62 149 THR A O 1
ATOM 1058 N N . ILE A 1 150 ? 5.624 9.767 -6.272 1.00 89.44 150 ILE A N 1
ATOM 1059 C CA . ILE A 1 150 ? 4.962 8.549 -6.748 1.00 89.44 150 ILE A CA 1
ATOM 1060 C C . ILE A 1 150 ? 3.603 8.898 -7.342 1.00 89.44 150 ILE A C 1
ATOM 1062 O O . ILE A 1 150 ? 2.828 9.588 -6.700 1.00 89.44 150 ILE A O 1
ATOM 1066 N N . ASN A 1 151 ? 3.294 8.403 -8.536 1.00 91.50 151 ASN A N 1
ATOM 1067 C CA . ASN A 1 151 ? 1.978 8.504 -9.162 1.00 91.50 151 ASN A CA 1
ATOM 1068 C C . ASN A 1 151 ? 1.593 7.135 -9.719 1.00 91.50 151 ASN A C 1
ATOM 1070 O O . ASN A 1 151 ? 1.923 6.799 -10.860 1.00 91.50 151 ASN A O 1
ATOM 1074 N N . LEU A 1 152 ? 0.940 6.323 -8.889 1.00 93.50 152 LEU A N 1
ATOM 1075 C CA . LEU A 1 152 ? 0.578 4.952 -9.237 1.00 93.50 152 LEU A CA 1
ATOM 1076 C C . LEU A 1 152 ? -0.927 4.717 -9.108 1.00 93.50 152 LEU A C 1
ATOM 1078 O O . LEU A 1 152 ? -1.542 5.085 -8.105 1.00 93.50 152 LEU A O 1
ATOM 1082 N N . ALA A 1 153 ? -1.502 4.055 -10.111 1.00 93.88 153 ALA A N 1
ATOM 1083 C CA . ALA A 1 153 ? -2.909 3.675 -10.134 1.00 93.88 153 ALA A CA 1
ATOM 1084 C C . ALA A 1 153 ? -3.094 2.188 -10.469 1.00 93.88 153 ALA A C 1
ATOM 1086 O O . ALA A 1 153 ? -2.533 1.686 -11.449 1.00 93.88 153 ALA A O 1
ATOM 1087 N N . ALA A 1 154 ? -3.919 1.508 -9.673 1.00 95.56 154 ALA A N 1
ATOM 1088 C CA . ALA A 1 154 ? -4.316 0.121 -9.878 1.00 95.56 154 ALA A CA 1
ATOM 1089 C C . ALA A 1 154 ? -5.058 -0.091 -11.216 1.00 95.56 154 ALA A C 1
ATOM 1091 O O . ALA A 1 154 ? -5.588 0.862 -11.797 1.00 95.56 154 ALA A O 1
ATOM 1092 N N . PRO A 1 155 ? -5.152 -1.339 -11.713 1.00 95.81 155 PRO A N 1
ATOM 1093 C CA . PRO A 1 155 ? -6.007 -1.681 -12.848 1.00 95.81 155 PRO A CA 1
ATOM 1094 C C . PRO A 1 155 ? -7.472 -1.327 -12.597 1.00 95.81 155 PRO A C 1
ATOM 1096 O O . PRO A 1 155 ? -8.004 -1.549 -11.513 1.00 95.81 155 PRO A O 1
ATOM 1099 N N . THR A 1 156 ? -8.154 -0.831 -13.628 1.00 93.44 156 THR A N 1
ATOM 1100 C CA . THR A 1 156 ? -9.607 -0.579 -13.609 1.00 93.44 156 THR A CA 1
ATOM 1101 C C . THR A 1 156 ? -10.417 -1.769 -14.133 1.00 93.44 156 THR A C 1
ATOM 1103 O O . THR A 1 156 ? -11.643 -1.759 -14.111 1.00 93.44 156 THR A O 1
ATOM 1106 N N . SER A 1 157 ? -9.741 -2.814 -14.611 1.00 91.69 157 SER A N 1
ATOM 1107 C CA . SER A 1 157 ? -10.330 -4.039 -15.152 1.00 91.69 157 SER A CA 1
ATOM 1108 C C . SER A 1 157 ? -9.377 -5.225 -14.961 1.00 91.69 157 SER A C 1
ATOM 1110 O O . SER A 1 157 ? -8.259 -5.061 -14.468 1.00 91.69 157 SER A O 1
ATOM 1112 N N . GLY A 1 158 ? -9.821 -6.425 -15.339 1.00 92.38 158 GLY A N 1
ATOM 1113 C CA . GLY A 1 158 ? -9.045 -7.655 -15.182 1.00 92.38 158 GLY A CA 1
ATOM 1114 C C . GLY A 1 158 ? -9.127 -8.260 -13.773 1.00 92.38 158 GLY A C 1
ATOM 1115 O O . GLY A 1 158 ? -9.840 -7.742 -12.911 1.00 92.38 158 GLY A O 1
ATOM 1116 N N . PRO A 1 159 ? -8.414 -9.375 -13.533 1.00 91.38 159 PRO A N 1
ATOM 1117 C CA . PRO A 1 159 ? -8.530 -10.147 -12.294 1.00 91.38 159 PRO A CA 1
ATOM 1118 C C . PRO A 1 159 ? -8.046 -9.385 -11.055 1.00 91.38 159 PRO A C 1
ATOM 1120 O O . PRO A 1 159 ? -8.535 -9.646 -9.966 1.00 91.38 159 PRO A O 1
ATOM 1123 N N . TYR A 1 160 ? -7.132 -8.424 -11.221 1.00 94.94 160 TYR A N 1
ATOM 1124 C CA . TYR A 1 160 ? -6.545 -7.625 -10.135 1.00 94.94 160 TYR A CA 1
ATOM 1125 C C . TYR A 1 160 ? -7.014 -6.170 -10.141 1.00 94.94 160 TYR A C 1
ATOM 1127 O O . TYR A 1 160 ? -6.324 -5.276 -9.652 1.00 94.94 160 TYR A O 1
ATOM 1135 N N . LYS A 1 161 ? -8.200 -5.926 -10.707 1.00 93.12 161 LYS A N 1
ATOM 1136 C CA . LYS A 1 161 ? -8.873 -4.629 -10.652 1.00 93.12 161 LYS A CA 1
ATOM 1137 C C . LYS A 1 161 ? -8.867 -4.082 -9.221 1.00 93.12 161 LYS A C 1
ATOM 1139 O O . LYS A 1 161 ? -9.247 -4.781 -8.289 1.00 93.12 161 LYS A O 1
ATOM 1144 N N . GLY A 1 162 ? -8.439 -2.834 -9.065 1.00 92.19 162 GLY A N 1
ATOM 1145 C CA . GLY A 1 162 ? -8.385 -2.135 -7.786 1.00 92.19 162 GLY A CA 1
ATOM 1146 C C . GLY A 1 162 ? -7.205 -2.506 -6.882 1.00 92.19 162 GLY A C 1
ATOM 1147 O O . GLY A 1 162 ? -7.045 -1.876 -5.840 1.00 92.19 162 GLY A O 1
ATOM 1148 N N . MET A 1 163 ? -6.351 -3.464 -7.258 1.00 94.94 163 MET A N 1
ATOM 1149 C CA . MET A 1 163 ? -5.187 -3.874 -6.463 1.00 94.94 163 MET A CA 1
ATOM 1150 C C . MET A 1 163 ? -3.930 -3.121 -6.892 1.00 94.94 163 MET A C 1
ATOM 1152 O O . MET A 1 163 ? -3.445 -3.321 -8.007 1.00 94.94 163 MET A O 1
ATOM 1156 N N . LEU A 1 164 ? -3.388 -2.281 -6.002 1.00 95.06 164 LEU A N 1
ATOM 1157 C CA . LEU A 1 164 ? -2.158 -1.533 -6.266 1.00 95.06 164 LEU A CA 1
ATOM 1158 C C . LEU A 1 164 ? -0.939 -2.220 -5.648 1.00 95.06 164 LEU A C 1
ATOM 1160 O O . LEU A 1 164 ? -0.011 -2.569 -6.370 1.00 95.06 164 LEU A O 1
ATOM 1164 N N . PHE A 1 165 ? -0.952 -2.443 -4.334 1.00 94.56 165 PHE A N 1
ATOM 1165 C CA . PHE A 1 165 ? 0.110 -3.148 -3.618 1.00 94.56 165 PHE A CA 1
ATOM 1166 C C . PHE A 1 165 ? -0.456 -4.365 -2.906 1.00 94.56 165 PHE A C 1
ATOM 1168 O O . PHE A 1 165 ? -1.487 -4.277 -2.238 1.00 94.56 165 PHE A O 1
ATOM 1175 N N . TRP A 1 166 ? 0.231 -5.495 -3.027 1.00 93.81 166 TRP A N 1
ATOM 1176 C CA . TRP A 1 166 ? -0.215 -6.753 -2.449 1.00 93.81 166 TRP A CA 1
ATOM 1177 C C . TRP A 1 166 ? 0.978 -7.582 -1.968 1.00 93.81 166 TRP A C 1
ATOM 1179 O O . TRP A 1 166 ? 1.870 -7.878 -2.757 1.00 93.81 166 TRP A O 1
ATOM 1189 N N . SER A 1 167 ? 1.003 -7.988 -0.696 1.00 91.56 167 SER A N 1
ATOM 1190 C CA . SER A 1 167 ? 1.884 -9.064 -0.228 1.00 91.56 167 SER A CA 1
ATOM 1191 C C . SER A 1 167 ? 1.172 -10.409 -0.111 1.00 91.56 167 SER A C 1
ATOM 1193 O O . SER A 1 167 ? -0.012 -10.488 0.223 1.00 91.56 167 SER A O 1
ATOM 1195 N N . ALA A 1 168 ? 1.905 -11.485 -0.393 1.00 91.19 168 ALA A N 1
ATOM 1196 C CA . ALA A 1 168 ? 1.390 -12.838 -0.251 1.00 91.19 168 ALA A CA 1
ATOM 1197 C C . ALA A 1 168 ? 0.812 -13.059 1.150 1.00 91.19 168 ALA A C 1
ATOM 1199 O O . ALA A 1 168 ? 1.395 -12.674 2.163 1.00 91.19 168 ALA A O 1
ATOM 1200 N N . ARG A 1 169 ? -0.315 -13.757 1.226 1.00 89.88 169 ARG A N 1
ATOM 1201 C CA . ARG A 1 169 ? -0.964 -14.156 2.475 1.00 89.88 169 ARG A CA 1
ATOM 1202 C C . ARG A 1 169 ? -0.091 -15.090 3.294 1.00 89.88 169 ARG A C 1
ATOM 1204 O O . ARG A 1 169 ? -0.248 -15.144 4.505 1.00 89.88 169 ARG A O 1
ATOM 1211 N N . SER A 1 170 ? 0.845 -15.801 2.675 1.00 88.00 170 SER A N 1
ATOM 1212 C CA . SER A 1 170 ? 1.846 -16.596 3.389 1.00 88.00 170 SER A CA 1
ATOM 1213 C C . SER A 1 170 ? 2.933 -15.756 4.070 1.00 88.00 170 SER A C 1
ATOM 1215 O O . SER A 1 170 ? 3.772 -16.327 4.767 1.00 88.00 170 SER A O 1
ATOM 1217 N N . ALA A 1 171 ? 2.953 -14.430 3.882 1.00 86.44 171 ALA A N 1
ATOM 1218 C CA . ALA A 1 171 ? 3.938 -13.555 4.504 1.00 86.44 171 ALA A CA 1
ATOM 1219 C C . ALA A 1 171 ? 3.916 -13.688 6.041 1.00 86.44 171 ALA A C 1
ATOM 1221 O O . ALA A 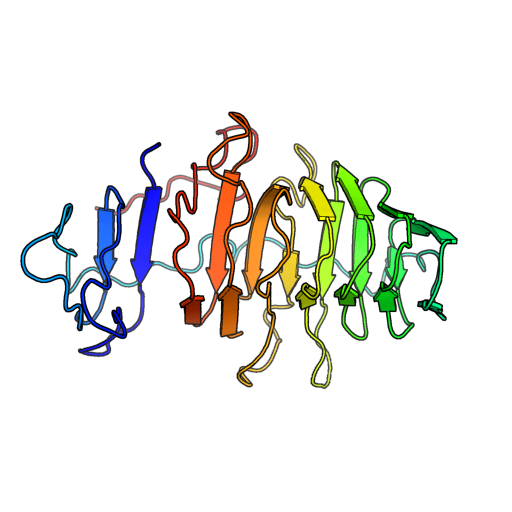1 171 ? 2.855 -13.541 6.658 1.00 86.44 171 ALA A O 1
ATOM 1222 N N . PRO A 1 172 ? 5.065 -13.962 6.691 1.00 81.31 172 PRO A N 1
ATOM 1223 C CA . PRO A 1 172 ? 5.136 -14.020 8.142 1.00 81.31 172 PRO A CA 1
ATOM 1224 C C . PRO A 1 172 ? 4.967 -12.628 8.757 1.00 81.31 172 PRO A C 1
ATOM 1226 O O . PRO A 1 172 ? 5.497 -11.640 8.258 1.00 81.31 172 PRO A O 1
ATOM 1229 N N . TYR A 1 173 ? 4.326 -12.562 9.920 1.00 79.50 173 TYR A N 1
ATOM 1230 C CA . TYR A 1 173 ? 4.266 -11.328 10.699 1.00 79.50 173 TYR A CA 1
ATOM 1231 C C . TYR A 1 173 ? 5.620 -11.026 11.371 1.00 79.50 173 TYR A C 1
ATOM 1233 O O . TYR A 1 173 ? 5.943 -11.640 12.390 1.00 79.50 173 TYR A O 1
ATOM 1241 N N . ARG A 1 174 ? 6.420 -10.087 10.835 1.00 71.62 174 ARG A N 1
ATOM 1242 C CA . ARG A 1 174 ? 7.640 -9.564 11.501 1.00 71.62 174 ARG A CA 1
ATOM 1243 C C . ARG A 1 174 ? 7.779 -8.032 11.416 1.00 71.62 174 ARG A C 1
ATOM 1245 O O . ARG A 1 174 ? 8.516 -7.512 10.586 1.00 71.62 174 ARG A O 1
ATOM 1252 N N . PRO A 1 175 ? 7.090 -7.270 12.270 1.00 64.38 175 PRO A N 1
ATOM 1253 C CA . PRO A 1 175 ? 7.197 -5.813 12.254 1.00 64.38 175 PRO A CA 1
ATOM 1254 C C . PRO A 1 175 ? 8.656 -5.318 12.383 1.00 64.38 175 PRO A C 1
ATOM 1256 O O . PRO A 1 175 ? 9.399 -5.881 13.193 1.00 64.38 175 PRO A O 1
ATOM 1259 N N . PRO A 1 176 ? 9.057 -4.248 11.666 1.00 60.94 176 PRO A N 1
ATOM 1260 C CA . PRO A 1 176 ? 8.305 -3.533 10.632 1.00 60.94 176 PRO A CA 1
ATOM 1261 C C . PRO A 1 176 ? 8.421 -4.209 9.249 1.00 60.94 176 PRO A C 1
ATOM 1263 O O . PRO A 1 176 ? 9.518 -4.447 8.748 1.00 60.94 176 PRO A O 1
ATOM 1266 N N . HIS A 1 177 ? 7.274 -4.456 8.611 1.00 70.75 177 HIS A N 1
ATOM 1267 C CA . HIS A 1 177 ? 7.166 -4.743 7.177 1.00 70.75 177 HIS A CA 1
ATOM 1268 C C . HIS A 1 177 ? 6.414 -3.589 6.531 1.00 70.75 177 HIS A C 1
ATOM 1270 O O . HIS A 1 177 ? 5.583 -2.978 7.183 1.00 70.75 177 HIS A O 1
ATOM 1276 N N . ASN A 1 178 ? 6.698 -3.336 5.259 1.00 76.31 178 ASN A N 1
ATOM 1277 C CA . ASN A 1 178 ? 5.949 -2.448 4.374 1.00 76.31 178 ASN A CA 1
ATOM 1278 C C . ASN A 1 178 ? 5.720 -1.032 4.912 1.00 76.31 178 ASN A C 1
ATOM 1280 O O . ASN A 1 178 ? 4.852 -0.760 5.740 1.00 76.31 178 ASN A O 1
ATOM 1284 N N . LYS A 1 179 ? 6.481 -0.096 4.368 1.00 80.06 179 LYS A N 1
ATOM 1285 C CA . LYS A 1 179 ? 6.468 1.288 4.797 1.00 80.06 179 LYS A CA 1
ATOM 1286 C C . LYS A 1 179 ? 6.265 2.205 3.611 1.00 80.06 179 LYS A C 1
ATOM 1288 O O . LYS A 1 179 ? 6.932 2.086 2.586 1.00 80.06 179 LYS A O 1
ATOM 1293 N N . ILE A 1 180 ? 5.384 3.173 3.796 1.00 78.56 180 ILE A N 1
ATOM 1294 C CA . ILE A 1 180 ? 5.354 4.394 3.005 1.00 78.56 180 ILE A CA 1
ATOM 1295 C C . ILE A 1 180 ? 5.687 5.522 3.970 1.00 78.56 180 ILE A C 1
ATOM 1297 O O . ILE A 1 180 ? 4.886 5.919 4.803 1.00 78.56 180 ILE A O 1
ATOM 1301 N N . ALA A 1 181 ? 6.937 5.955 3.928 1.00 67.12 181 ALA A N 1
ATOM 1302 C CA . ALA A 1 181 ? 7.565 6.899 4.824 1.00 67.12 181 ALA A CA 1
ATOM 1303 C C . ALA A 1 181 ? 7.343 8.360 4.408 1.00 67.12 181 ALA A C 1
ATOM 1305 O O . ALA A 1 181 ? 7.068 8.696 3.257 1.00 67.12 181 ALA A O 1
ATOM 1306 N N . ARG A 1 182 ? 7.593 9.240 5.384 1.00 64.25 182 ARG A N 1
ATOM 1307 C CA . ARG A 1 182 ? 7.544 10.700 5.256 1.00 64.25 182 ARG A CA 1
ATOM 1308 C C . ARG A 1 182 ? 8.469 11.223 4.145 1.00 64.25 182 ARG A C 1
ATOM 1310 O O . ARG A 1 182 ? 9.539 10.668 3.903 1.00 64.25 1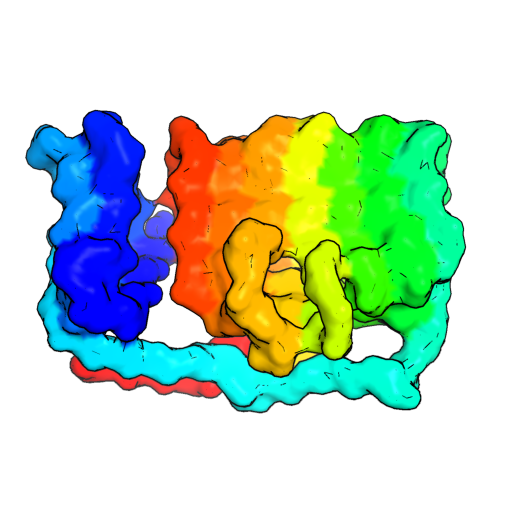82 ARG A O 1
ATOM 1317 N N . GLY A 1 183 ? 8.082 12.358 3.556 1.00 55.03 183 GLY A N 1
ATOM 1318 C CA . GLY A 1 183 ? 8.883 13.116 2.582 1.00 55.03 183 GLY A CA 1
ATOM 1319 C C . GLY A 1 183 ? 8.389 13.034 1.136 1.00 55.03 183 GLY A C 1
ATOM 1320 O O . GLY A 1 183 ? 8.929 13.710 0.280 1.00 55.03 183 GLY A O 1
ATOM 1321 N N . ASN A 1 184 ? 7.342 12.266 0.857 1.00 66.25 184 ASN A N 1
ATOM 1322 C CA . ASN A 1 184 ? 6.767 12.044 -0.473 1.00 66.25 184 ASN A CA 1
ATOM 1323 C C . ASN A 1 184 ? 5.640 13.038 -0.837 1.00 66.25 184 ASN A C 1
ATOM 1325 O O . ASN A 1 184 ? 4.643 12.653 -1.454 1.00 66.25 184 ASN A O 1
ATOM 1329 N N . ALA A 1 185 ? 5.763 14.305 -0.423 1.00 65.00 185 ALA A N 1
ATOM 1330 C CA . ALA A 1 185 ? 4.754 15.333 -0.690 1.00 65.00 185 ALA A CA 1
ATOM 1331 C C . ALA A 1 185 ? 4.447 15.432 -2.199 1.00 65.00 185 ALA A C 1
ATOM 1333 O O . ALA A 1 185 ? 5.358 15.376 -3.021 1.00 65.00 185 ALA A O 1
ATOM 1334 N N . GLY A 1 186 ? 3.164 15.540 -2.562 1.00 71.25 186 GLY A N 1
ATOM 1335 C CA . GLY A 1 186 ? 2.720 15.537 -3.964 1.00 71.25 186 GLY A CA 1
ATOM 1336 C C . GLY A 1 186 ? 2.631 14.154 -4.626 1.00 71.25 186 GLY A C 1
ATOM 1337 O O . GLY A 1 186 ? 2.310 14.072 -5.808 1.00 71.25 186 GLY A O 1
ATOM 1338 N N . SER A 1 187 ? 2.881 13.064 -3.890 1.00 81.88 187 SER A N 1
ATOM 1339 C CA . SER A 1 187 ? 2.635 11.706 -4.391 1.00 81.88 187 SER A CA 1
ATOM 1340 C C . SER A 1 187 ? 1.152 11.337 -4.354 1.00 81.88 187 SER A C 1
ATOM 1342 O O . SER A 1 187 ? 0.461 11.613 -3.371 1.00 81.88 187 SER A O 1
ATOM 1344 N N . THR A 1 188 ? 0.694 10.629 -5.384 1.00 84.12 188 THR A N 1
ATOM 1345 C CA . THR A 1 188 ? -0.642 10.048 -5.495 1.00 84.12 188 THR A CA 1
ATOM 1346 C C . THR A 1 188 ? -0.585 8.524 -5.583 1.00 84.12 188 THR A C 1
ATOM 1348 O O . THR A 1 188 ? 0.201 7.925 -6.323 1.00 84.12 188 THR A O 1
ATOM 1351 N N . TYR A 1 189 ? -1.472 7.885 -4.826 1.00 86.81 189 TYR A N 1
ATOM 1352 C CA . TYR A 1 189 ? -1.691 6.446 -4.874 1.00 86.81 189 TYR A CA 1
ATOM 1353 C C . TYR A 1 189 ? -3.184 6.197 -5.025 1.00 86.81 189 TYR A C 1
ATOM 1355 O O . TYR A 1 189 ? -3.965 6.663 -4.191 1.00 86.81 189 TYR A O 1
ATOM 1363 N N . SER A 1 190 ? -3.575 5.473 -6.071 1.00 88.62 190 SER A N 1
ATOM 1364 C CA . SER A 1 190 ? -4.968 5.104 -6.307 1.00 88.62 190 SER A CA 1
ATOM 1365 C C . SER A 1 190 ? -5.108 3.592 -6.387 1.00 88.62 190 SER A C 1
ATOM 1367 O O . SER A 1 190 ? -4.677 2.973 -7.358 1.00 88.62 190 SER A O 1
ATOM 1369 N N . GLY A 1 191 ? -5.704 2.991 -5.365 1.00 89.69 191 GLY A N 1
ATOM 1370 C CA . GLY A 1 191 ? -5.930 1.556 -5.301 1.00 89.69 191 GLY A CA 1
ATOM 1371 C C . GLY A 1 191 ? -5.765 0.969 -3.908 1.00 89.69 191 GLY A C 1
ATOM 1372 O O . GLY A 1 191 ? -5.630 1.668 -2.904 1.00 89.69 191 GLY A O 1
ATOM 1373 N N . THR A 1 192 ? -5.778 -0.355 -3.865 1.00 90.38 192 THR A N 1
ATOM 1374 C CA . THR A 1 192 ? -5.767 -1.127 -2.624 1.00 90.38 192 THR A CA 1
ATOM 1375 C C . THR A 1 192 ? -4.360 -1.502 -2.194 1.00 90.38 192 THR A C 1
ATOM 1377 O O . THR A 1 192 ? -3.538 -1.912 -3.016 1.00 90.38 192 THR A O 1
ATOM 1380 N N . PHE A 1 193 ? -4.129 -1.402 -0.890 1.00 91.31 193 PHE A N 1
ATOM 1381 C CA . PHE A 1 193 ? -2.942 -1.822 -0.161 1.00 91.31 193 PHE A CA 1
ATOM 1382 C C . PHE A 1 193 ? -3.329 -3.044 0.669 1.00 91.31 193 PHE A C 1
ATOM 1384 O O . PHE A 1 193 ? -4.034 -2.919 1.672 1.00 91.31 193 PHE A O 1
ATOM 1391 N N . TYR A 1 194 ? -2.919 -4.229 0.228 1.00 92.81 194 TYR A N 1
ATOM 1392 C CA . TYR A 1 194 ? -3.313 -5.495 0.836 1.00 92.81 194 TYR A CA 1
ATOM 1393 C C . TYR A 1 194 ? -2.099 -6.221 1.416 1.00 92.81 194 TYR A C 1
ATOM 1395 O O . TYR A 1 194 ? -1.313 -6.837 0.697 1.00 92.81 194 TYR A O 1
ATOM 1403 N N . PHE A 1 195 ? -1.964 -6.133 2.737 1.00 90.88 195 PHE A N 1
ATOM 1404 C CA . PHE A 1 195 ? -0.875 -6.695 3.536 1.00 90.88 195 PHE A CA 1
ATOM 1405 C C . PHE A 1 195 ? -1.439 -7.533 4.702 1.00 90.88 195 PHE A C 1
ATOM 1407 O O . PHE A 1 195 ? -1.180 -7.235 5.873 1.00 90.88 195 PHE A O 1
ATOM 1414 N N . PRO A 1 196 ? -2.261 -8.564 4.424 1.00 89.31 196 PRO A N 1
ATOM 1415 C CA . PRO A 1 196 ? -3.191 -9.169 5.390 1.00 89.31 196 PRO A CA 1
ATOM 1416 C C . PRO A 1 196 ? -2.533 -9.744 6.651 1.00 89.31 196 PRO A C 1
ATOM 1418 O O . PRO A 1 196 ? -3.170 -9.801 7.699 1.00 89.31 196 PRO A O 1
ATOM 1421 N N . ASN A 1 197 ? -1.263 -10.147 6.570 1.00 88.12 197 ASN A N 1
ATOM 1422 C CA . ASN A 1 197 ? -0.513 -10.729 7.686 1.00 88.12 197 ASN A CA 1
ATOM 1423 C C . ASN A 1 197 ? 0.667 -9.875 8.160 1.00 88.12 197 ASN A C 1
ATOM 1425 O O . ASN A 1 197 ? 1.405 -10.288 9.053 1.00 88.12 197 ASN A O 1
ATOM 1429 N N . GLU A 1 198 ? 0.826 -8.669 7.623 1.00 87.12 198 GLU A N 1
ATOM 1430 C CA . GLU A 1 198 ? 1.978 -7.809 7.884 1.00 87.12 198 GLU A CA 1
ATOM 1431 C C . GLU A 1 198 ? 1.575 -6.498 8.572 1.00 87.12 198 GLU A C 1
ATOM 1433 O O . GLU A 1 198 ? 0.408 -6.092 8.599 1.00 87.12 198 GLU A O 1
ATOM 1438 N N . HIS A 1 199 ? 2.566 -5.850 9.185 1.00 86.62 199 HIS A N 1
ATOM 1439 C CA . HIS A 1 199 ? 2.435 -4.461 9.609 1.00 86.62 199 HIS A CA 1
ATOM 1440 C C . HIS A 1 199 ? 2.446 -3.552 8.376 1.00 86.62 199 HIS A C 1
ATOM 1442 O O . HIS A 1 199 ? 3.031 -3.917 7.358 1.00 86.62 199 HIS A O 1
ATOM 1448 N N . PHE A 1 200 ? 1.788 -2.400 8.461 1.00 86.62 200 PHE A N 1
ATOM 1449 C CA . PHE A 1 200 ? 1.872 -1.357 7.452 1.00 86.62 200 PHE A CA 1
ATOM 1450 C C . PHE A 1 200 ? 2.053 0.001 8.122 1.00 86.62 200 PHE A C 1
ATOM 1452 O O . PHE A 1 200 ? 1.188 0.452 8.877 1.00 86.62 200 PHE A O 1
ATOM 1459 N N . ASP A 1 201 ? 3.177 0.645 7.825 1.00 85.56 201 ASP A N 1
ATOM 1460 C CA . ASP A 1 201 ? 3.504 1.984 8.302 1.00 85.56 201 ASP A CA 1
ATOM 1461 C C . ASP A 1 201 ? 3.179 3.020 7.223 1.00 85.56 201 ASP A C 1
ATOM 1463 O O . ASP A 1 201 ? 3.801 3.044 6.158 1.00 85.56 201 ASP A O 1
ATOM 1467 N N . TRP A 1 202 ? 2.249 3.926 7.520 1.00 81.19 202 TRP A N 1
ATOM 1468 C CA . TRP A 1 202 ? 1.933 5.081 6.687 1.00 81.19 202 TRP A CA 1
ATOM 1469 C C . TRP A 1 202 ? 2.383 6.372 7.365 1.00 81.19 202 TRP A C 1
ATOM 1471 O O . TRP A 1 202 ? 1.855 6.790 8.396 1.00 81.19 202 TRP A O 1
ATOM 1481 N N . GLY A 1 203 ? 3.361 7.042 6.772 1.00 74.50 203 GLY A N 1
ATOM 1482 C CA . GLY A 1 203 ? 3.916 8.292 7.258 1.00 74.50 203 GLY A CA 1
ATOM 1483 C C . GLY A 1 203 ? 3.928 9.381 6.193 1.00 74.50 203 GLY A C 1
ATOM 1484 O O . GLY A 1 203 ? 4.261 9.135 5.040 1.00 74.50 203 GLY A O 1
ATOM 1485 N N . GLY A 1 204 ? 3.670 10.619 6.615 1.00 62.34 204 GLY A N 1
ATOM 1486 C CA . GLY A 1 204 ? 3.780 11.813 5.769 1.00 62.34 204 GLY A CA 1
ATOM 1487 C C . GLY A 1 204 ? 2.437 12.349 5.290 1.00 62.34 204 GLY A C 1
ATOM 1488 O O . GLY A 1 204 ? 1.393 11.790 5.604 1.00 62.34 204 GLY A O 1
ATOM 1489 N N . THR A 1 205 ? 2.489 13.448 4.538 1.00 50.78 205 THR A N 1
ATOM 1490 C CA . THR A 1 205 ? 1.331 14.106 3.919 1.00 50.78 205 THR A CA 1
ATOM 1491 C C . THR A 1 205 ? 1.407 13.886 2.405 1.00 50.78 205 THR A C 1
ATOM 1493 O O . THR A 1 205 ? 1.745 14.823 1.677 1.00 50.78 205 THR A O 1
ATOM 1496 N N . PRO A 1 206 ? 1.200 12.658 1.884 1.00 51.66 206 PRO A N 1
ATOM 1497 C CA . PRO A 1 206 ? 0.908 12.542 0.465 1.00 51.66 206 PRO A CA 1
ATOM 1498 C C . PRO A 1 206 ? -0.324 13.410 0.215 1.00 51.66 206 PRO A C 1
ATOM 1500 O O . PRO A 1 206 ? -1.232 13.457 1.047 1.00 51.66 206 PRO A O 1
ATOM 1503 N N . ASP A 1 207 ? -0.325 14.155 -0.881 1.00 49.47 207 ASP A N 1
ATOM 1504 C CA . ASP A 1 207 ? -1.386 15.108 -1.200 1.00 49.47 207 ASP A CA 1
ATOM 1505 C C . ASP A 1 207 ? -2.628 14.355 -1.718 1.00 49.47 207 ASP A C 1
ATOM 1507 O O . ASP A 1 207 ? -3.159 14.605 -2.797 1.00 49.47 207 ASP A O 1
ATOM 1511 N N . SER A 1 208 ? -3.077 13.350 -0.957 1.00 47.97 208 SER A N 1
ATOM 1512 C CA . SER A 1 208 ? -4.269 12.549 -1.233 1.00 47.97 208 SER A CA 1
ATOM 1513 C C . SER A 1 208 ? -5.554 13.347 -1.018 1.00 47.97 208 SER A C 1
ATOM 1515 O O . SER A 1 208 ? -6.631 12.882 -1.377 1.00 47.97 208 SER A O 1
ATOM 1517 N N . ALA A 1 209 ? -5.449 14.556 -0.456 1.00 40.72 209 ALA A N 1
ATOM 1518 C CA . ALA A 1 209 ? -6.569 15.449 -0.204 1.00 40.72 209 ALA A CA 1
ATOM 1519 C C . ALA A 1 209 ? -6.937 16.343 -1.407 1.00 40.72 209 ALA A C 1
ATOM 1521 O O . ALA A 1 209 ? -8.019 16.925 -1.388 1.00 40.72 209 ALA A O 1
ATOM 1522 N N . ALA A 1 210 ? -6.091 16.457 -2.446 1.00 38.50 210 ALA A N 1
ATOM 1523 C CA . ALA A 1 210 ? -6.276 17.461 -3.506 1.00 38.50 210 ALA A CA 1
ATOM 1524 C C . ALA A 1 210 ? -6.599 16.914 -4.912 1.00 38.50 210 ALA A C 1
ATOM 1526 O O . ALA A 1 210 ? -7.064 17.669 -5.768 1.00 38.50 210 ALA A O 1
ATOM 1527 N N . ALA A 1 211 ? -6.403 15.621 -5.186 1.00 44.94 211 ALA A N 1
ATOM 1528 C CA . ALA A 1 211 ? -6.776 15.039 -6.476 1.00 44.94 211 ALA A CA 1
ATOM 1529 C C . ALA A 1 211 ? -8.148 14.358 -6.371 1.00 44.94 211 ALA A C 1
ATOM 1531 O O . ALA A 1 211 ? -8.255 13.239 -5.867 1.00 44.94 211 ALA A O 1
ATOM 1532 N N . ASN A 1 212 ? -9.183 15.027 -6.890 1.00 48.19 212 ASN A N 1
ATOM 1533 C CA . ASN A 1 212 ? -10.616 14.674 -6.883 1.00 48.19 212 ASN A CA 1
ATOM 1534 C C . ASN A 1 212 ? -10.994 13.305 -7.516 1.00 48.19 212 ASN A C 1
ATOM 1536 O O . ASN A 1 212 ? -12.148 13.097 -7.881 1.00 48.19 212 ASN A O 1
ATOM 1540 N N . ASN A 1 213 ? -10.042 12.386 -7.696 1.00 59.16 213 ASN A N 1
ATOM 1541 C CA . ASN A 1 213 ? -10.226 11.075 -8.318 1.00 59.16 213 ASN A CA 1
ATOM 1542 C C . ASN A 1 213 ? -9.241 10.001 -7.800 1.00 59.16 213 ASN A C 1
ATOM 1544 O O . ASN A 1 213 ? -8.994 9.008 -8.480 1.00 59.16 213 ASN A O 1
ATOM 1548 N N . THR A 1 214 ? -8.625 10.208 -6.631 1.00 73.25 214 THR A N 1
ATOM 1549 C CA . THR A 1 214 ? -7.807 9.173 -5.974 1.00 73.25 214 THR A CA 1
ATOM 1550 C C . THR A 1 214 ? -8.605 8.492 -4.867 1.00 73.25 214 THR A C 1
ATOM 1552 O O . THR A 1 214 ? -9.465 9.105 -4.229 1.00 73.25 214 THR A O 1
ATOM 1555 N N . TRP A 1 215 ? -8.357 7.200 -4.669 1.00 78.25 215 TRP A N 1
ATOM 1556 C CA . TRP A 1 215 ? -9.007 6.388 -3.644 1.00 78.25 215 TRP A CA 1
ATOM 1557 C C . TRP A 1 215 ? -8.018 5.377 -3.075 1.00 78.25 215 TRP A C 1
ATOM 1559 O O . TRP A 1 215 ? -7.121 4.911 -3.779 1.00 78.25 215 TRP A O 1
ATOM 1569 N N . GLN A 1 216 ? -8.177 5.030 -1.803 1.00 81.75 216 GLN A N 1
ATOM 1570 C CA . GLN A 1 216 ? -7.344 4.028 -1.144 1.00 81.75 216 GLN A CA 1
ATOM 1571 C C . GLN A 1 216 ? -8.216 3.090 -0.320 1.00 81.75 216 GLN A C 1
ATOM 1573 O O . GLN A 1 216 ? -9.098 3.533 0.407 1.00 81.75 216 GLN A O 1
ATOM 1578 N N . LEU A 1 217 ? -7.922 1.797 -0.393 1.00 83.00 217 LEU A N 1
ATOM 1579 C CA . LEU A 1 217 ? -8.422 0.794 0.542 1.00 83.00 217 LEU A CA 1
ATOM 1580 C C . LEU A 1 217 ? -7.206 0.139 1.190 1.00 83.00 217 LEU A C 1
ATOM 1582 O O . LEU A 1 217 ? -6.286 -0.264 0.483 1.00 83.00 217 LEU A O 1
ATOM 1586 N N . ILE A 1 218 ? -7.177 0.039 2.515 1.00 86.38 218 ILE A N 1
ATOM 1587 C CA . ILE A 1 218 ? -6.061 -0.586 3.232 1.00 86.38 218 ILE A CA 1
ATOM 1588 C C . ILE A 1 218 ? -6.610 -1.766 4.019 1.00 86.38 218 ILE A C 1
ATOM 1590 O O . ILE A 1 218 ? -7.530 -1.610 4.817 1.00 86.38 218 ILE A O 1
ATOM 1594 N N . VAL A 1 219 ? -6.023 -2.938 3.803 1.00 89.56 219 VAL A N 1
ATOM 1595 C CA . VAL A 1 219 ? -6.296 -4.156 4.566 1.00 89.56 219 VAL A CA 1
ATOM 1596 C C . VAL A 1 219 ? -4.950 -4.709 5.014 1.00 89.56 219 VAL A C 1
ATOM 1598 O O . VAL A 1 219 ? -4.158 -5.167 4.193 1.00 89.56 219 VAL A O 1
ATOM 1601 N N . ALA A 1 220 ? -4.671 -4.638 6.313 1.00 89.38 220 ALA A N 1
ATOM 1602 C CA . ALA A 1 220 ? -3.420 -5.106 6.899 1.00 89.38 220 ALA A CA 1
ATOM 1603 C C . ALA A 1 220 ? -3.647 -5.705 8.289 1.00 89.38 220 ALA A C 1
ATOM 1605 O O . ALA A 1 220 ? -4.676 -5.446 8.915 1.00 89.38 220 ALA A O 1
ATOM 1606 N N . ARG A 1 221 ? -2.675 -6.470 8.802 1.00 88.81 221 ARG A N 1
ATOM 1607 C CA . ARG A 1 221 ? -2.774 -7.045 10.155 1.00 88.81 221 ARG A CA 1
ATOM 1608 C C . ARG A 1 221 ? -2.742 -5.969 11.235 1.00 88.81 221 ARG A C 1
ATOM 1610 O O . ARG A 1 221 ? -3.447 -6.060 12.233 1.00 88.81 221 ARG A O 1
ATOM 1617 N N . THR A 1 222 ? -1.889 -4.970 11.042 1.00 87.94 222 THR A N 1
ATOM 1618 C CA . THR A 1 222 ? -1.767 -3.794 11.911 1.00 87.94 222 THR A CA 1
ATOM 1619 C C . THR A 1 222 ? -1.365 -2.602 11.057 1.00 87.94 222 THR A C 1
ATOM 1621 O O . THR A 1 222 ? -0.503 -2.758 10.194 1.00 87.94 222 THR A O 1
ATOM 1624 N N . VAL A 1 223 ? -1.942 -1.431 11.318 1.00 85.94 223 VAL A N 1
ATOM 1625 C CA . VAL A 1 223 ? -1.634 -0.186 10.605 1.00 85.94 223 VAL A CA 1
ATOM 1626 C C . VAL A 1 223 ? -1.136 0.849 11.610 1.00 85.94 223 VAL A C 1
ATOM 1628 O O . VAL A 1 223 ? -1.785 1.069 12.630 1.00 85.94 223 VAL A O 1
ATOM 1631 N N . SER A 1 224 ? -0.000 1.485 11.328 1.00 83.81 224 SER A N 1
ATOM 1632 C CA . SER A 1 224 ? 0.451 2.685 12.038 1.00 83.81 224 SER A CA 1
ATOM 1633 C C . SER A 1 224 ? 0.377 3.874 11.095 1.00 83.81 224 SER A C 1
ATOM 1635 O O . SER A 1 224 ? 0.907 3.828 9.988 1.00 83.81 224 SER A O 1
ATOM 1637 N N . ILE A 1 225 ? -0.280 4.947 11.528 1.00 78.94 225 ILE A N 1
ATOM 1638 C CA . ILE A 1 225 ? -0.354 6.198 10.776 1.00 78.94 225 ILE A CA 1
ATOM 1639 C C . ILE A 1 225 ? 0.358 7.275 11.587 1.00 78.94 225 ILE A C 1
ATOM 1641 O O . ILE A 1 225 ? 0.044 7.483 12.757 1.00 78.94 225 ILE A O 1
ATOM 1645 N N . GLN A 1 226 ? 1.340 7.947 10.984 1.00 73.50 226 GLN A N 1
ATOM 1646 C CA . GLN A 1 226 ? 2.200 8.901 11.685 1.00 73.50 226 GLN A CA 1
ATOM 1647 C C . GLN A 1 226 ? 2.396 10.213 10.907 1.00 73.50 226 GLN A C 1
ATOM 1649 O O . GLN A 1 226 ? 2.858 10.223 9.766 1.00 73.50 226 GLN A O 1
ATOM 1654 N N . GLY A 1 227 ? 2.195 11.350 11.582 1.00 63.66 227 GLY A N 1
ATOM 1655 C CA . GLY A 1 227 ? 2.462 12.699 11.059 1.00 63.66 227 GLY A CA 1
ATOM 1656 C C . GLY A 1 227 ? 1.224 13.592 11.064 1.00 63.66 227 GLY A C 1
ATOM 1657 O O . GLY A 1 227 ? 0.121 13.098 11.242 1.00 63.66 227 GLY A O 1
ATOM 1658 N N . GLY A 1 228 ? 1.409 14.903 10.862 1.00 52.31 228 GLY A N 1
ATOM 1659 C CA . GLY A 1 228 ? 0.321 15.894 10.761 1.00 52.31 228 GLY A CA 1
ATOM 1660 C C . GLY A 1 228 ? -0.463 15.792 9.452 1.00 52.31 228 GLY A C 1
ATOM 1661 O O . GLY A 1 228 ? -0.833 16.804 8.864 1.00 52.31 228 GLY A O 1
ATOM 1662 N N . ALA A 1 229 ? -0.629 14.575 8.946 1.00 47.59 229 ALA A N 1
ATOM 1663 C CA . ALA A 1 229 ? -1.467 14.328 7.805 1.00 47.59 229 ALA A CA 1
ATOM 1664 C C . ALA A 1 229 ? -2.886 14.732 8.204 1.00 47.59 229 ALA A C 1
ATOM 1666 O O . ALA A 1 229 ? -3.470 14.153 9.117 1.00 47.59 229 ALA A O 1
ATOM 1667 N N . ASN A 1 230 ? -3.448 15.713 7.499 1.00 43.41 230 ASN A N 1
ATOM 1668 C CA . ASN A 1 230 ? -4.880 15.703 7.250 1.00 43.41 230 ASN A CA 1
ATOM 1669 C C . ASN A 1 230 ? -5.134 14.409 6.490 1.00 43.41 230 ASN A C 1
ATOM 1671 O O . ASN A 1 230 ? -5.015 14.338 5.268 1.00 43.41 230 ASN A O 1
ATOM 1675 N N . THR A 1 231 ? -5.348 13.351 7.254 1.00 47.06 231 THR A N 1
ATOM 1676 C CA . THR A 1 231 ? -5.579 12.001 6.798 1.00 47.06 231 THR A CA 1
ATOM 1677 C C . THR A 1 231 ? -6.976 11.948 6.202 1.00 47.06 231 THR A C 1
ATOM 1679 O O . THR A 1 231 ? -7.879 11.323 6.742 1.00 47.06 231 THR A O 1
ATOM 1682 N N . ALA A 1 232 ? -7.154 12.569 5.033 1.00 39.53 232 ALA A N 1
ATOM 1683 C CA . ALA A 1 232 ? -8.150 12.143 4.061 1.00 39.53 232 ALA A CA 1
ATOM 1684 C C . ALA A 1 232 ? -7.707 10.769 3.525 1.00 39.53 232 ALA A C 1
ATOM 1686 O O . ALA A 1 232 ? -7.344 10.609 2.362 1.00 39.53 232 ALA A O 1
ATOM 1687 N N . ILE A 1 233 ? -7.596 9.797 4.430 1.00 49.53 233 ILE A N 1
ATOM 1688 C CA . ILE A 1 233 ? -7.290 8.416 4.112 1.00 49.53 233 ILE A CA 1
ATOM 1689 C C . ILE A 1 233 ? -8.630 7.834 3.679 1.00 49.53 233 ILE A C 1
ATOM 1691 O O . ILE A 1 233 ? -9.617 7.914 4.407 1.00 49.53 233 ILE A O 1
ATOM 1695 N N . MET A 1 234 ? -8.632 7.210 2.507 1.00 57.12 234 MET A N 1
ATOM 1696 C CA . MET A 1 234 ? -9.696 6.316 2.049 1.00 57.12 234 MET A CA 1
ATOM 1697 C C . MET A 1 234 ? -10.969 6.968 1.515 1.00 57.12 234 MET A C 1
ATOM 1699 O O . MET A 1 234 ? -12.067 6.552 1.881 1.00 57.12 234 MET A O 1
ATOM 1703 N N . ASN A 1 235 ? -10.869 7.892 0.550 1.00 59.41 235 ASN A N 1
ATOM 1704 C CA . ASN A 1 235 ? -12.014 8.027 -0.357 1.00 59.41 235 ASN A CA 1
ATOM 1705 C C . ASN A 1 235 ? -12.360 6.610 -0.871 1.00 59.41 235 ASN A C 1
ATOM 1707 O O . ASN A 1 235 ? -11.432 5.911 -1.298 1.00 59.41 235 ASN A O 1
ATOM 1711 N N . PRO A 1 236 ? -13.613 6.134 -0.740 1.00 65.19 236 PRO A N 1
ATOM 1712 C CA . PRO A 1 236 ? -13.949 4.766 -1.100 1.00 65.19 236 PRO A CA 1
ATOM 1713 C C . PRO A 1 236 ? -13.659 4.511 -2.582 1.00 65.19 236 PRO A C 1
ATOM 1715 O O . PRO A 1 236 ? -13.739 5.443 -3.392 1.00 65.19 236 PRO A O 1
ATOM 1718 N N . PRO A 1 237 ? -13.339 3.260 -2.960 1.00 66.81 237 PRO A N 1
ATOM 1719 C CA . PRO A 1 237 ? -13.213 2.916 -4.363 1.00 66.81 237 PRO A CA 1
ATOM 1720 C C . PRO A 1 237 ? -14.493 3.288 -5.120 1.00 66.81 237 PRO A C 1
ATOM 1722 O O . PRO A 1 237 ? -15.593 2.981 -4.644 1.00 66.81 237 PRO A O 1
ATOM 1725 N N . PRO A 1 238 ? -14.377 3.871 -6.324 1.00 70.69 238 PRO A N 1
ATOM 1726 C CA . PRO A 1 238 ? -15.477 3.909 -7.273 1.00 70.69 238 PRO A CA 1
ATOM 1727 C C . PRO A 1 238 ? -16.099 2.507 -7.439 1.00 70.69 238 PRO A C 1
ATOM 1729 O O . PRO A 1 238 ? -15.364 1.512 -7.404 1.00 70.69 238 PRO A O 1
ATOM 1732 N N . PRO A 1 239 ? -17.425 2.372 -7.635 1.00 72.12 239 PRO A N 1
ATOM 1733 C CA . PRO A 1 239 ? -18.074 1.062 -7.775 1.00 72.12 239 PRO A CA 1
ATOM 1734 C C . PRO A 1 239 ? -17.450 0.180 -8.871 1.00 72.12 239 PRO A C 1
ATOM 1736 O O . PRO A 1 239 ? -17.341 -1.038 -8.739 1.00 72.12 239 PRO A O 1
ATOM 1739 N N . ASP A 1 240 ? -16.975 0.803 -9.946 1.00 68.94 240 ASP A N 1
ATOM 1740 C CA . ASP A 1 240 ? -16.290 0.180 -11.075 1.00 68.94 240 ASP A CA 1
ATOM 1741 C C . ASP A 1 240 ? -14.805 -0.119 -10.815 1.00 68.94 240 ASP A C 1
ATOM 1743 O O . ASP A 1 240 ? -14.154 -0.688 -11.687 1.00 68.94 240 ASP A O 1
ATOM 1747 N N . GLN A 1 241 ? -14.277 0.174 -9.626 1.00 64.44 241 GLN A N 1
ATOM 1748 C CA . GLN A 1 241 ? -12.887 -0.077 -9.216 1.00 64.44 241 GLN A CA 1
ATOM 1749 C C . GLN A 1 241 ? -12.769 -0.798 -7.864 1.00 64.44 241 GLN A C 1
ATOM 1751 O O . GLN A 1 241 ? -11.664 -1.154 -7.463 1.00 64.44 241 GLN A O 1
ATOM 1756 N N . ASN A 1 242 ? -13.893 -1.072 -7.192 1.00 74.12 242 ASN A N 1
ATOM 1757 C CA . ASN A 1 242 ? -13.927 -1.786 -5.920 1.00 74.12 242 ASN A CA 1
ATOM 1758 C C . ASN A 1 242 ? -13.484 -3.258 -6.091 1.00 74.12 242 ASN A C 1
ATOM 1760 O O . ASN A 1 242 ? -14.139 -3.998 -6.834 1.00 74.12 242 ASN A O 1
ATOM 1764 N N . PRO A 1 243 ? -12.393 -3.694 -5.431 1.00 67.12 243 PRO A N 1
ATOM 1765 C CA . PRO A 1 243 ? -11.935 -5.084 -5.482 1.00 67.12 243 PRO A CA 1
ATOM 1766 C C . PRO A 1 243 ? -12.731 -6.022 -4.563 1.00 67.12 243 PRO A C 1
ATOM 1768 O O . PRO A 1 243 ? -12.573 -7.238 -4.649 1.00 67.12 243 PRO A O 1
ATOM 1771 N N . ILE A 1 244 ? -13.579 -5.486 -3.679 1.00 73.69 244 ILE A N 1
ATOM 1772 C CA . ILE A 1 244 ? -14.427 -6.282 -2.792 1.00 73.69 244 ILE A CA 1
ATOM 1773 C C . ILE A 1 244 ? -15.564 -6.890 -3.622 1.00 73.69 244 ILE A C 1
ATOM 1775 O O . ILE A 1 244 ? -16.439 -6.189 -4.134 1.00 73.69 244 ILE A O 1
ATOM 1779 N N . LEU A 1 245 ? -15.542 -8.214 -3.776 1.00 51.88 245 LEU A N 1
ATOM 1780 C CA . LEU A 1 245 ? -16.534 -8.962 -4.545 1.00 51.88 245 LEU A CA 1
ATOM 1781 C C . LEU A 1 245 ? -17.727 -9.345 -3.653 1.00 51.88 245 LEU A C 1
ATOM 1783 O O . LEU A 1 245 ? -17.686 -10.358 -2.957 1.00 51.88 245 LEU A O 1
ATOM 1787 N N . GLY A 1 246 ? -18.808 -8.564 -3.724 1.00 38.91 246 GLY A N 1
ATOM 1788 C CA . GLY A 1 246 ? -20.109 -8.880 -3.116 1.00 38.91 246 GLY A CA 1
ATOM 1789 C C . GLY A 1 246 ? -20.520 -7.943 -1.973 1.00 38.91 246 GLY A C 1
ATOM 1790 O O . GLY A 1 246 ? -19.688 -7.195 -1.461 1.00 38.91 246 GLY A O 1
ATOM 1791 N N . PRO A 1 247 ? -21.813 -7.935 -1.592 1.00 30.50 247 PRO A N 1
ATOM 1792 C CA . PRO A 1 247 ? -22.306 -7.063 -0.538 1.00 30.50 247 PRO A CA 1
ATOM 1793 C C . PRO A 1 247 ? -21.672 -7.475 0.791 1.00 30.50 247 PRO A C 1
ATOM 1795 O O . PRO A 1 247 ? -21.916 -8.571 1.297 1.00 30.50 247 PRO A O 1
ATOM 1798 N N . VAL A 1 248 ? -20.867 -6.586 1.368 1.00 34.78 248 VAL A N 1
ATOM 1799 C CA . VAL A 1 248 ? -20.526 -6.647 2.788 1.00 34.78 248 VAL A CA 1
ATOM 1800 C C . VAL A 1 248 ? -21.778 -6.174 3.529 1.00 34.78 248 VAL A C 1
ATOM 1802 O O . VAL A 1 248 ? -21.936 -4.993 3.817 1.00 34.78 248 VAL A O 1
ATOM 1805 N N . MET A 1 249 ? -22.733 -7.085 3.719 1.00 22.53 249 MET A N 1
ATOM 1806 C CA . MET A 1 249 ? -23.818 -6.898 4.680 1.00 22.53 249 MET A CA 1
ATOM 1807 C C . MET A 1 249 ? -23.195 -7.068 6.063 1.00 22.53 249 MET A C 1
ATOM 1809 O O . MET A 1 249 ? -22.873 -8.187 6.461 1.00 22.53 249 MET A O 1
ATOM 1813 N N . VAL A 1 250 ? -22.972 -5.952 6.748 1.00 24.97 250 VAL A N 1
ATOM 1814 C CA . VAL A 1 250 ? -22.865 -5.929 8.206 1.00 24.97 250 VAL A CA 1
ATOM 1815 C C . VAL A 1 250 ? -24.244 -5.481 8.675 1.00 24.97 250 VAL A C 1
ATOM 1817 O O . VAL A 1 250 ? -24.657 -4.369 8.348 1.00 24.97 250 VAL A O 1
ATOM 1820 N N . GLU A 1 251 ? -24.988 -6.388 9.302 1.00 27.56 251 GLU A N 1
ATOM 1821 C CA . GLU A 1 251 ? -26.067 -6.002 10.219 1.00 27.56 251 GLU A CA 1
ATOM 1822 C C . GLU A 1 251 ? -25.443 -5.717 11.585 1.00 27.56 251 GLU A C 1
ATOM 1824 O O . GLU A 1 251 ? -24.524 -6.485 11.965 1.00 27.56 251 GLU A O 1
#

Radius of gyration: 18.02 Å; chains: 1; bounding box: 48×38×43 Å

Secondary structure (DSSP, 8-state):
---EEEE---STTSEE--STT-----SEEEESS-EE---TT--SS--EESPPPPP-TTTTSPPP-TTSPPB-S-TT-B--SS-EEEEPSEEE-S-EEE-TT-EEEEPSEEEEETT-EEE-SSEEEEESEEEEE---SSS--EEE-TT-EEEEE--SSSTTTTEEEEE-TT----SS--EE-TT-TT-EEEEEEEEEEEEEEEES--STTT-TT--EEEEEEEEEEESS------PPPPTTT----S-----

pLDDT: mean 79.4, std 16.05, range [22.53, 98.19]

Sequence (251 aa):
ASCGAMVNSSSDAAFRGLGTNACTNTTYIGITGGDDIDCNDQRQTVPDTGVPAVVDPLIRLVEPDTSIMAMGSNNRMIINGVNTIVYTPGIHTGNHNISGSDVVLFQPGVHVFNNGLTISGGTVTGTGVTIFLPNPTGNKSLDIGGGATINLAAPTSGPYKGMLFWSARSAPYRPPHNKIARGNAGSTYSGTFYFPNEHFDWGGTPDSAAANNTWQLIVARTVSIQGGANTAIMNPPPPDQNPILGPVMVE

=== Feature glossary ===
Feature key, reading from the visual/contextual features back to the raw sequence:

Rendered structure images. Structure images are PyMOL renders from six orthogonal camera directions. Cartoon representation draws helices as coils and strands as arrows; sticks shows the backbone as bonds; surface shows the solvent-excluded envelope. Rainbow coloring maps sequence position to hue (blue→red, N→C); chain coloring assigns a distinct color per polypeptide.

Contact-map, Ramachandran, and PAE plots. Three diagnostic plots accompany the record. The Cα contact map visualizes the tertiary structure as a 2D adjacency matrix (8 Å cutoff, sequence-local contacts suppressed). The Ramachandran plot shows the distribution of backbone (φ, ψ) torsions, with points in the α and β basins reflecting secondary structure content. The PAE plot shows AlphaFold's inter-residue confidence as a color matrix.

InterPro / GO / CATH / organism. The annotation block draws on four external resources. InterPro: which protein families and domains the sequence belongs to. GO: standardized terms for what the protein does, what process it participates in, and where in the cell it acts. CATH: which structural fold it has in the CATH hierarchy. Organism: the species of origin.

Nearest PDB structures. Structural nearest neighbors (via Foldseek easy-search vs the PDB). Reported per hit: target PDB id, E-value, and alignment TM-score. A TM-score above ~0.5 is the conventional threshold for 'same fold'.

Predicted aligned error. Predicted aligned error is AlphaFold's pairwise confidence. Unlike pLDDT (per-residue), PAE is per-residue-pair and captures whether two parts of the structure are correctly placed relative to each other. Units are ångströms of expected positional error.

Solvent-accessible surface area. SASA measures how much of the protein is reachable by solvent. It is computed by rolling a water-sized probe over the atomic surface and summing the exposed area (Å²). Per-residue SASA distinguishes core (buried, low SASA) from surface (exposed, high SASA) residues; total SASA is a whole-molecule size measure.

B-factor. Crystallographic B-factors measure how much each atom's electron density is smeared out, in Å². They rise in mobile loops and surface residues and fall in the buried interior. In AlphaFold models this column is repurposed to hold pLDDT instead.

pLDDT. For AlphaFold models, the B-factor field carries pLDDT — the model's own estimate of local accuracy on a 0–100 scale. Regions with pLDDT<50 should be treated as essentially unmodeled; they often correspond to intrinsically disordered segments.

Backbone torsions (φ/ψ). φ (phi) and ψ (psi) are the two rotatable backbone dihedrals per residue: φ is the C(i-1)–N–Cα–C torsion, ψ is the N–Cα–C–N(i+1) torsion, both in degrees on (−180°, 180°]. α-hel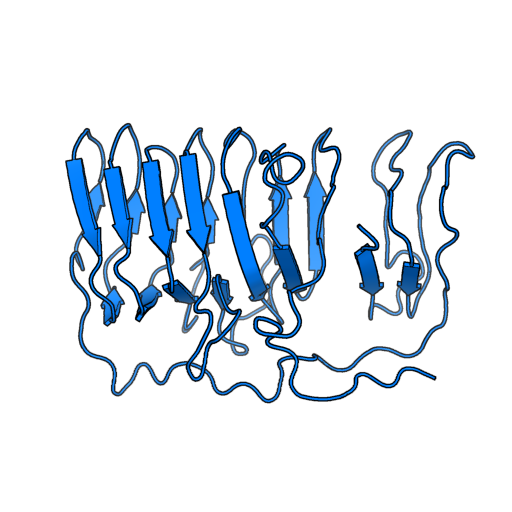ical residues cluster near (−60°, −45°); β-strand residues near (−120°, +130°). A Ramachandran plot is simply a scatter of (φ, ψ) for every residue.

Radius of gyration, Cα contacts, bounding box. Radius of gyration (Rg) is the root-mean-square distance of Cα atoms from their centroid — a single number for overall size and compactness. A globular domain of N residues has Rg ≈ 2.2·N^0.38 Å; an extended or disordered chain has a much larger Rg. The Cα contact count is the number of residue pairs whose Cα atoms are within 8 Å and are more than four positions apart in sequence — a standard proxy for tertiary packing density. The bounding box is the smallest axis-aligned box enclosing all Cα atoms.

Secondary structure (3-state, P-SEA). Three-state secondary structure (P-SEA) collapses the eight DSSP classes into helix (a), strand (b), and coil (c). P-SEA assigns these from Cα geometry alone — distances and angles — without requiring backbone oxygens, so it works on any Cα trace.

Secondary structure (8-state, DSSP). Secondary structure is the local, repeating backbone conformation. DSSP classifies it into eight states by reading the hydrogen-bond network: three helix types (H, G, I), two β types (E, B), two non-regular types (T, S), and unstructured coil (-).

Foldseek 3Di. The Foldseek 3Di string encodes local tertiary geometry as a 20-letter alphabet — one character per residue — derived from the relative positions of nearby Cα atoms. Unlike the amino-acid sequence, 3Di is a direct function of the 3D structure, so two proteins with the same fold have similar 3Di strings even at low sequence identity.

mmCIF coordinates. Structure coordinates are given as an mmCIF _atom_site loop: one row per atom with element, residue name, chain id, sequence number, and x/y/z position in Å. Only the four main-chain atoms per residue are included here; side chains are omitted to keep the record compact.

Sequence. This is the polypeptide sequence — one letter per residue, N-terminus first. Length ranges from a few dozen residues for small domains to over a thousand for large multi-domain proteins.